Protein AF-A0A0G2E5M0-F1 (afdb_monomer_lite)

Secondary structure (DSSP, 8-state):
--------SGGGS--S-PPPPPPTTS---SS-GGGEEEPPPEEEEEE-SSS---EEEE-SS-SSPEE-TTS--TTT-PPPPEEEEEEEEEEEEEE-TT-EE--EEETT----GGGS-HHHHHHHHHHHHTTSEEEEPPPPTTS-S---TTSS--SEEEEPP-TT-EEEEE-B-TTS-B-GGG-EEE--EEESEEEEEEEEEEEEEE-

Organism: Phaeomoniella chlamydospora (NCBI:txid158046)

Structure (mmCIF, N/CA/C/O backbone):
data_AF-A0A0G2E5M0-F1
#
_entry.id   AF-A0A0G2E5M0-F1
#
loop_
_atom_site.group_PDB
_atom_site.id
_atom_site.type_symbol
_atom_site.label_atom_id
_atom_site.label_alt_id
_atom_site.label_comp_id
_atom_site.label_asym_id
_atom_site.label_entity_id
_atom_site.label_seq_id
_atom_site.pdbx_PDB_ins_code
_atom_site.Cartn_x
_atom_site.Cartn_y
_atom_site.Cartn_z
_atom_site.occupancy
_atom_site.B_iso_or_equiv
_atom_site.auth_seq_id
_atom_site.auth_comp_id
_atom_site.auth_asym_id
_atom_site.auth_atom_id
_atom_site.pdbx_PDB_model_num
ATOM 1 N N . MET A 1 1 ? 3.976 -27.637 7.803 1.00 29.83 1 MET A N 1
ATOM 2 C CA . MET A 1 1 ? 3.592 -26.214 7.915 1.00 29.83 1 MET A CA 1
ATOM 3 C C . MET A 1 1 ? 3.531 -25.652 6.505 1.00 29.83 1 MET A C 1
ATOM 5 O O . MET A 1 1 ? 4.567 -25.526 5.872 1.00 29.83 1 MET A O 1
ATOM 9 N N . THR A 1 2 ? 2.336 -25.479 5.944 1.00 26.45 2 THR A N 1
ATOM 10 C CA . THR A 1 2 ? 2.152 -25.080 4.538 1.00 2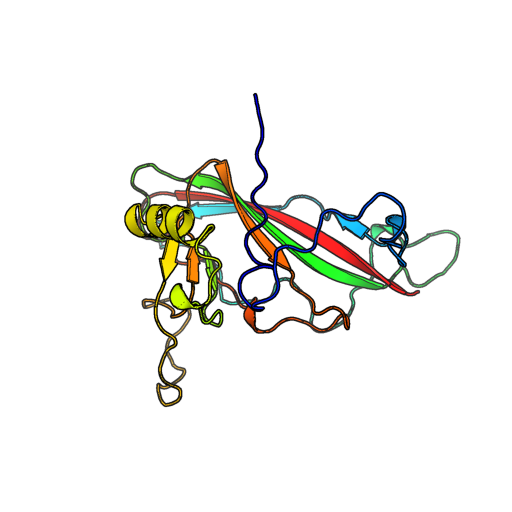6.45 2 THR A CA 1
ATOM 11 C C . THR A 1 2 ? 1.953 -23.574 4.441 1.00 26.45 2 THR A C 1
ATOM 13 O O . THR A 1 2 ? 0.864 -23.078 4.723 1.00 26.45 2 THR A O 1
ATOM 16 N N . SER A 1 3 ? 3.000 -22.859 4.039 1.00 24.81 3 SER A N 1
ATOM 17 C CA . SER A 1 3 ? 2.947 -21.438 3.694 1.00 24.81 3 SER A CA 1
ATOM 18 C C . SER A 1 3 ? 2.215 -21.278 2.358 1.00 24.81 3 SER A C 1
ATOM 20 O O . SER A 1 3 ? 2.730 -21.676 1.316 1.00 24.81 3 SER A O 1
ATOM 22 N N . ARG A 1 4 ? 0.989 -20.745 2.376 1.00 28.84 4 ARG A N 1
ATOM 23 C CA . ARG A 1 4 ? 0.264 -20.340 1.163 1.00 28.84 4 ARG A CA 1
ATOM 24 C C . ARG A 1 4 ? 0.507 -18.849 0.942 1.00 28.84 4 ARG A C 1
ATOM 26 O O . ARG A 1 4 ? -0.076 -18.029 1.641 1.00 28.84 4 ARG A O 1
ATOM 33 N N . ALA A 1 5 ? 1.383 -18.510 0.001 1.00 30.25 5 ALA A N 1
ATOM 34 C CA . ALA A 1 5 ? 1.516 -17.144 -0.493 1.00 30.25 5 ALA A CA 1
ATOM 35 C C . ALA A 1 5 ? 0.297 -16.821 -1.376 1.00 30.25 5 ALA A C 1
ATOM 37 O O . ALA A 1 5 ? 0.030 -17.524 -2.350 1.00 30.25 5 ALA A O 1
ATOM 38 N N . LEU A 1 6 ? -0.477 -15.804 -0.999 1.00 35.16 6 LEU A N 1
ATOM 39 C CA . LEU A 1 6 ? -1.628 -15.314 -1.757 1.00 35.16 6 LEU A CA 1
ATOM 40 C C . LEU A 1 6 ? -1.145 -14.348 -2.848 1.00 35.16 6 LEU A C 1
ATOM 42 O O . LEU A 1 6 ? -0.683 -13.250 -2.556 1.00 35.16 6 LEU A O 1
ATOM 46 N N . SER A 1 7 ? -1.270 -14.767 -4.108 1.00 37.69 7 SER A N 1
ATOM 47 C CA . SER A 1 7 ? -1.273 -13.876 -5.274 1.00 37.69 7 SER A CA 1
ATOM 48 C C . SER A 1 7 ? -2.668 -13.260 -5.376 1.00 37.69 7 SER A C 1
ATOM 50 O O . SER A 1 7 ? -3.629 -14.011 -5.549 1.00 37.69 7 SER A O 1
ATOM 52 N N . PHE A 1 8 ? -2.814 -11.939 -5.191 1.00 39.72 8 PHE A N 1
ATOM 53 C CA . PHE A 1 8 ? -4.157 -11.342 -5.102 1.00 39.72 8 PHE A CA 1
ATOM 54 C C . PHE A 1 8 ? -4.450 -10.094 -5.951 1.00 39.72 8 PHE A C 1
ATOM 56 O O . PHE A 1 8 ? -5.625 -9.796 -6.104 1.00 39.72 8 PHE A O 1
ATOM 63 N N . LEU A 1 9 ? -3.500 -9.399 -6.595 1.00 34.00 9 LEU A N 1
ATOM 64 C CA . LEU A 1 9 ? -3.869 -8.173 -7.347 1.00 34.00 9 LEU A CA 1
ATOM 65 C C . LEU A 1 9 ? -3.789 -8.243 -8.882 1.00 34.00 9 LEU A C 1
ATOM 67 O O . LEU A 1 9 ? -4.398 -7.407 -9.540 1.00 34.00 9 LEU A O 1
ATOM 71 N N . GLN A 1 10 ? -3.178 -9.265 -9.492 1.00 37.06 10 GLN A N 1
ATOM 72 C CA . GLN A 1 10 ? -3.196 -9.385 -10.965 1.00 37.06 10 GLN A CA 1
ATOM 73 C C . GLN A 1 10 ? -4.535 -9.884 -11.536 1.00 37.06 10 GLN A C 1
ATOM 75 O O . GLN A 1 10 ? -4.837 -9.620 -12.695 1.00 37.06 10 GLN A O 1
ATOM 80 N N . ASN A 1 11 ? -5.361 -10.568 -10.738 1.00 32.12 11 ASN A N 1
ATOM 81 C CA . ASN A 1 11 ? -6.562 -11.248 -11.240 1.00 32.12 11 ASN A CA 1
ATOM 82 C C . ASN A 1 11 ? -7.846 -10.402 -11.173 1.00 32.12 11 ASN A C 1
ATOM 84 O O . ASN A 1 11 ? -8.938 -10.922 -11.375 1.00 32.12 11 ASN A O 1
ATOM 88 N N . LEU A 1 12 ? -7.729 -9.115 -10.836 1.00 36.81 12 LEU A N 1
ATOM 89 C CA . LEU A 1 12 ? -8.874 -8.244 -10.561 1.00 36.81 12 LEU A CA 1
ATOM 90 C C . LEU A 1 12 ? -9.308 -7.366 -11.735 1.00 36.81 12 LEU A C 1
ATOM 92 O O . LEU A 1 12 ? -10.313 -6.676 -11.626 1.00 36.81 12 LEU A O 1
ATOM 96 N N . THR A 1 13 ? -8.581 -7.384 -12.857 1.00 30.22 13 THR A N 1
ATOM 97 C CA . THR A 1 13 ? -8.851 -6.458 -13.974 1.00 30.22 13 THR A CA 1
ATOM 98 C C . THR A 1 13 ? -8.925 -7.118 -15.355 1.00 30.22 13 THR A C 1
ATOM 100 O O . THR A 1 13 ? -8.814 -6.434 -16.368 1.00 30.22 13 THR A O 1
ATOM 103 N N . SER A 1 14 ? -9.151 -8.435 -15.451 1.00 33.84 14 SER A N 1
ATOM 104 C CA . SER A 1 14 ? -9.403 -9.102 -16.743 1.00 33.84 14 SER A CA 1
ATOM 105 C C . SER A 1 14 ? -10.256 -10.375 -16.595 1.00 33.84 14 SER A C 1
ATOM 107 O O . SER A 1 14 ? -9.944 -11.200 -15.742 1.00 33.84 14 SER A O 1
ATOM 109 N N . PRO A 1 15 ? -11.293 -10.593 -17.433 1.00 30.97 15 PRO A N 1
ATOM 110 C CA . PRO A 1 15 ? -12.187 -11.755 -17.356 1.00 30.97 15 PRO A CA 1
ATOM 111 C C . PRO A 1 15 ? -11.614 -13.034 -17.997 1.00 30.97 15 PRO A C 1
ATOM 113 O O . PRO A 1 15 ? -12.362 -13.952 -18.331 1.00 30.97 15 PRO A O 1
ATOM 116 N N . SER A 1 16 ? -10.301 -13.133 -18.201 1.00 33.59 16 SER A N 1
ATOM 117 C CA . SER A 1 16 ? -9.687 -14.380 -18.659 1.00 33.59 16 SER A CA 1
ATOM 118 C C . SER A 1 16 ? -9.318 -15.237 -17.454 1.00 33.59 16 SER A C 1
ATOM 120 O O . SER A 1 16 ? -8.701 -14.737 -16.519 1.00 33.59 16 SER A O 1
ATOM 122 N N . SER A 1 17 ? -9.686 -16.517 -17.507 1.00 31.03 17 SER A N 1
ATOM 123 C CA . SER A 1 17 ? -9.255 -17.617 -16.637 1.00 31.03 17 SER A CA 1
ATOM 124 C C . SER A 1 17 ? -7.864 -17.414 -16.016 1.00 31.03 17 SER A C 1
ATOM 126 O O . SER A 1 17 ? -6.999 -16.859 -16.698 1.00 31.03 17 SER A O 1
ATOM 128 N N . PRO A 1 18 ? -7.587 -17.946 -14.800 1.00 37.41 18 PRO A N 1
ATOM 129 C CA . PRO A 1 18 ? -6.213 -17.997 -14.303 1.00 37.41 18 PRO A CA 1
ATOM 130 C C . PRO A 1 18 ? -5.337 -18.557 -15.428 1.00 37.41 18 PRO A C 1
ATOM 132 O O . PRO A 1 18 ? -5.725 -19.585 -16.003 1.00 37.41 18 PRO A O 1
ATOM 135 N N . PRO A 1 19 ? -4.237 -17.880 -15.813 1.00 37.34 19 PRO A N 1
ATOM 136 C CA . PRO A 1 19 ? -3.383 -18.396 -16.866 1.00 37.34 19 PRO A CA 1
ATOM 137 C C . PRO A 1 19 ? -3.039 -19.835 -16.473 1.00 37.34 19 PRO A C 1
ATOM 139 O O . PRO A 1 19 ? -2.681 -20.069 -15.311 1.00 37.34 19 PRO A O 1
ATOM 142 N N . PRO A 1 20 ? -3.253 -20.821 -17.365 1.00 34.09 20 PRO A N 1
ATOM 143 C CA . PRO A 1 20 ? -2.921 -22.198 -17.050 1.00 34.09 20 PRO A CA 1
ATOM 144 C C . PRO A 1 20 ? -1.482 -22.221 -16.543 1.00 34.09 20 PRO A C 1
ATOM 146 O O . PRO A 1 20 ? -0.638 -21.501 -17.083 1.00 34.09 20 PRO A O 1
ATOM 149 N N . PHE A 1 21 ? -1.207 -23.023 -15.505 1.00 33.66 21 PHE A N 1
ATOM 150 C CA . PHE A 1 21 ? 0.177 -23.350 -15.173 1.00 33.66 21 PHE A CA 1
ATOM 151 C C . PHE A 1 21 ? 0.842 -23.732 -16.489 1.00 33.66 21 PHE A C 1
ATOM 153 O O . PHE A 1 21 ? 0.356 -24.663 -17.142 1.00 33.66 21 PHE A O 1
ATOM 160 N N . PRO A 1 22 ? 1.865 -22.989 -16.931 1.00 33.44 22 PRO A N 1
ATOM 161 C CA . PRO A 1 22 ? 2.447 -23.287 -18.208 1.00 33.44 22 PRO A CA 1
ATOM 162 C C . PRO A 1 22 ? 3.020 -24.685 -18.077 1.00 33.44 22 PRO A C 1
ATOM 164 O O . PRO A 1 22 ? 3.875 -24.941 -17.225 1.00 33.44 22 PRO A O 1
ATOM 167 N N . SER A 1 23 ? 2.517 -25.603 -18.905 1.00 37.28 23 SER A N 1
ATOM 168 C CA . SER A 1 23 ? 3.262 -26.813 -19.215 1.00 37.28 23 SER A CA 1
ATOM 169 C C . SER A 1 23 ? 4.686 -26.368 -19.519 1.00 37.28 23 SER A C 1
ATOM 171 O O . SER A 1 23 ? 4.869 -25.322 -20.147 1.00 37.28 23 SER A O 1
ATOM 173 N N . SER A 1 24 ? 5.663 -27.111 -19.009 1.00 42.19 24 SER A N 1
ATOM 174 C CA . SER A 1 24 ? 7.088 -26.777 -18.871 1.00 42.19 24 SER A CA 1
ATOM 175 C C . SER A 1 24 ? 7.853 -26.524 -20.187 1.00 42.19 24 SER A C 1
ATOM 177 O O . SER A 1 24 ? 9.019 -26.879 -20.312 1.00 42.19 24 SER A O 1
ATOM 179 N N . SER A 1 25 ? 7.201 -25.950 -21.189 1.00 42.19 25 SER A N 1
ATOM 180 C CA . SER A 1 25 ? 7.636 -25.824 -22.571 1.00 42.19 25 SER A CA 1
ATOM 181 C C . SER A 1 25 ? 7.164 -24.532 -23.261 1.00 42.19 25 SER A C 1
ATOM 183 O O . SER A 1 25 ? 7.482 -24.360 -24.434 1.00 42.19 25 SER A O 1
ATOM 185 N N . SER A 1 26 ? 6.464 -23.593 -22.596 1.00 38.53 26 SER A N 1
ATOM 186 C CA . SER A 1 26 ? 6.053 -22.340 -23.272 1.00 38.53 26 SER A CA 1
ATOM 187 C C . SER A 1 26 ? 5.899 -21.072 -22.416 1.00 38.53 26 SER A C 1
ATOM 189 O O . SER A 1 26 ? 5.211 -20.146 -22.839 1.00 38.53 26 SER A O 1
ATOM 191 N N . VAL A 1 27 ? 6.554 -20.965 -21.254 1.00 41.25 27 VAL A N 1
ATOM 192 C CA . VAL A 1 27 ? 6.912 -19.637 -20.715 1.00 41.25 27 VAL A CA 1
ATOM 193 C C . VAL A 1 27 ? 8.397 -19.452 -20.919 1.00 41.25 27 VAL A C 1
ATOM 195 O O . VAL A 1 27 ? 9.219 -19.825 -20.087 1.00 41.25 27 VAL A O 1
ATOM 198 N N . ASN A 1 28 ? 8.733 -18.867 -22.064 1.00 36.81 28 ASN A N 1
ATOM 199 C CA . ASN A 1 28 ? 9.972 -18.125 -22.155 1.00 36.81 28 ASN A CA 1
ATOM 200 C C . ASN A 1 28 ? 9.784 -16.921 -21.232 1.00 36.81 28 ASN A C 1
ATOM 202 O O . ASN A 1 28 ? 9.106 -15.964 -21.601 1.00 36.81 28 ASN A O 1
ATOM 206 N N . PHE A 1 29 ? 10.363 -16.959 -20.030 1.00 41.50 29 PHE A N 1
ATOM 207 C CA . PHE A 1 29 ? 10.839 -15.713 -19.441 1.00 41.50 29 PHE A CA 1
ATOM 208 C C . PHE A 1 29 ? 11.836 -15.164 -20.465 1.00 41.50 29 PHE A C 1
ATOM 210 O O . PHE A 1 29 ? 12.975 -15.613 -20.531 1.00 41.50 29 PHE A O 1
ATOM 217 N N . THR A 1 30 ? 11.365 -14.300 -21.365 1.00 51.56 30 THR A N 1
ATOM 218 C CA . THR A 1 30 ? 12.208 -13.686 -22.398 1.00 51.56 30 THR A CA 1
ATOM 219 C C . THR A 1 30 ? 13.310 -12.850 -21.757 1.00 51.56 30 THR A C 1
ATOM 221 O O . THR A 1 30 ? 14.358 -12.661 -22.360 1.00 51.56 30 THR A O 1
ATOM 224 N N . GLU A 1 31 ? 13.094 -12.433 -20.506 1.00 58.94 31 GLU A N 1
ATOM 225 C CA . GLU A 1 31 ? 14.051 -11.712 -19.687 1.00 58.94 31 GLU A CA 1
ATOM 226 C C . GLU A 1 31 ? 14.723 -12.637 -18.651 1.00 58.94 31 GLU A C 1
ATOM 228 O O . GLU A 1 31 ? 14.036 -13.253 -17.829 1.00 58.94 31 GLU A O 1
ATOM 233 N N . PRO A 1 32 ? 16.063 -12.724 -18.641 1.00 67.38 32 PRO A N 1
ATOM 234 C CA . PRO A 1 32 ? 16.847 -13.331 -17.575 1.00 67.38 32 PRO A CA 1
ATOM 235 C C . PRO A 1 32 ? 16.413 -12.884 -16.173 1.00 67.38 32 PRO A C 1
ATOM 237 O O . PRO A 1 32 ? 16.293 -11.692 -15.892 1.00 67.38 32 PRO A O 1
ATOM 240 N N . LEU A 1 33 ? 16.302 -13.831 -15.234 1.00 69.50 33 LEU A N 1
ATOM 241 C CA . LEU A 1 33 ? 16.053 -13.523 -13.816 1.00 69.50 33 LEU A CA 1
ATOM 242 C C . LEU A 1 33 ? 17.119 -12.597 -13.205 1.00 69.50 33 LEU A C 1
ATOM 244 O O . LEU A 1 33 ? 16.848 -11.929 -12.216 1.00 69.50 33 LEU A O 1
ATOM 248 N N . SER A 1 34 ? 18.306 -12.509 -13.815 1.00 69.38 34 SER A N 1
ATOM 249 C CA . SER A 1 34 ? 19.369 -11.571 -13.438 1.00 69.38 34 SER A CA 1
ATOM 250 C C . SER A 1 34 ? 19.018 -10.091 -13.635 1.00 69.38 34 SER A C 1
ATOM 252 O O . SER A 1 34 ? 19.813 -9.241 -13.239 1.00 69.38 34 SER A O 1
ATOM 254 N N . TYR A 1 35 ? 17.898 -9.778 -14.292 1.00 76.62 35 TYR A N 1
ATOM 255 C CA . TYR A 1 35 ? 17.351 -8.422 -14.377 1.00 76.62 35 TYR A CA 1
ATOM 256 C C . TYR A 1 35 ? 16.449 -8.073 -13.194 1.00 76.62 35 TYR A C 1
ATOM 258 O O . TYR A 1 35 ? 16.042 -6.924 -13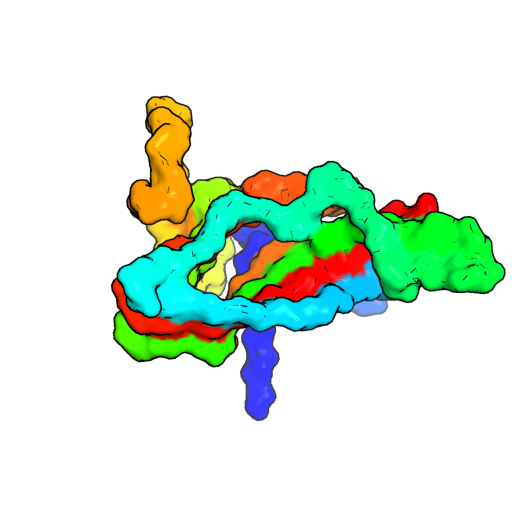.069 1.00 76.62 35 TYR A O 1
ATOM 266 N N . TYR A 1 36 ? 16.119 -9.038 -12.336 1.00 85.75 36 TYR A N 1
ATOM 267 C CA . TYR A 1 36 ? 15.274 -8.819 -11.174 1.00 85.75 36 TYR A CA 1
ATOM 268 C C . TYR A 1 36 ? 16.091 -8.913 -9.891 1.00 85.75 36 TYR A C 1
ATOM 270 O O . TYR A 1 36 ? 16.971 -9.761 -9.741 1.00 85.75 36 TYR A O 1
ATOM 278 N N . GLY A 1 37 ? 15.766 -8.052 -8.934 1.00 88.31 37 GLY A N 1
ATOM 279 C CA . GLY A 1 37 ? 16.381 -8.054 -7.615 1.00 88.31 37 GLY A CA 1
ATOM 280 C C . GLY A 1 37 ? 15.388 -7.656 -6.537 1.00 88.31 37 GLY A C 1
ATOM 281 O O . GLY A 1 37 ? 14.326 -7.109 -6.822 1.00 88.31 37 GLY A O 1
ATOM 282 N N . LEU A 1 38 ? 15.749 -7.921 -5.287 1.00 90.31 38 LEU A N 1
ATOM 283 C CA . LEU A 1 38 ? 15.054 -7.372 -4.130 1.00 90.31 38 LEU A CA 1
ATOM 284 C C . LEU A 1 38 ? 15.882 -6.232 -3.555 1.00 90.31 38 LEU A C 1
ATOM 286 O O . LEU A 1 38 ? 17.100 -6.352 -3.408 1.00 90.31 38 LEU A O 1
ATOM 290 N N . GLU A 1 39 ? 15.220 -5.132 -3.228 1.00 90.81 39 GLU A N 1
ATOM 291 C CA . GLU A 1 39 ? 15.815 -4.130 -2.353 1.00 90.81 39 GLU A CA 1
ATOM 292 C C . GLU A 1 39 ? 15.911 -4.653 -0.915 1.00 90.81 39 GLU A C 1
ATOM 294 O O . GLU A 1 39 ? 15.233 -5.609 -0.524 1.00 90.81 39 GLU A O 1
ATOM 299 N N .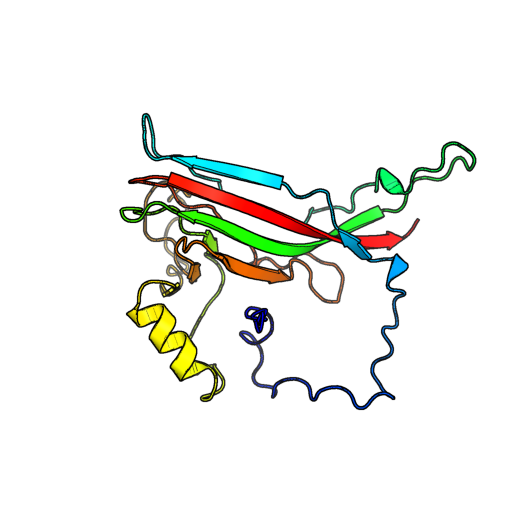 SER A 1 40 ? 16.764 -4.010 -0.114 1.00 92.12 40 SER A N 1
ATOM 300 C CA . SER A 1 40 ? 16.836 -4.281 1.320 1.00 92.12 40 SER A CA 1
ATOM 301 C C . SER A 1 40 ? 15.454 -4.094 1.958 1.00 92.12 40 SER A C 1
ATOM 303 O O . SER A 1 40 ? 14.824 -3.060 1.720 1.00 92.12 40 SER A O 1
ATOM 305 N N . PRO A 1 41 ? 14.983 -5.039 2.794 1.00 95.06 41 PRO A N 1
ATOM 306 C CA . PRO A 1 41 ? 13.710 -4.890 3.484 1.00 95.06 41 PRO A CA 1
ATOM 307 C C . PRO A 1 41 ? 13.659 -3.594 4.294 1.00 95.06 41 PRO A C 1
ATOM 309 O O . PRO A 1 41 ? 14.582 -3.295 5.056 1.00 95.06 41 PRO A O 1
ATOM 312 N N . GLN A 1 42 ? 12.567 -2.844 4.166 1.00 97.44 42 GLN A N 1
ATOM 313 C CA . GLN A 1 42 ? 12.344 -1.635 4.955 1.00 97.44 42 GLN A CA 1
ATOM 314 C C . GLN A 1 42 ? 11.298 -1.913 6.033 1.00 97.44 42 GLN A C 1
ATOM 316 O O . GLN A 1 42 ? 10.168 -2.285 5.724 1.00 97.44 42 GLN A O 1
ATOM 321 N N . LEU A 1 43 ? 11.661 -1.694 7.297 1.00 97.75 43 LEU A N 1
ATOM 322 C CA . LEU A 1 43 ? 10.741 -1.778 8.431 1.00 97.75 43 LEU A CA 1
ATOM 323 C C . LEU A 1 43 ? 10.166 -0.404 8.765 1.00 97.75 43 LEU A C 1
ATOM 325 O O . LEU A 1 43 ? 10.899 0.579 8.865 1.00 97.75 43 LEU A O 1
ATOM 329 N N . VAL A 1 44 ? 8.857 -0.358 8.995 1.00 97.69 44 VAL A N 1
ATOM 330 C CA . VAL A 1 44 ? 8.125 0.855 9.370 1.00 97.69 44 VAL A CA 1
ATOM 331 C C . VAL A 1 44 ? 7.214 0.574 10.560 1.00 97.69 44 VAL A C 1
ATOM 333 O O . VAL A 1 44 ? 6.643 -0.510 10.681 1.00 97.69 44 VAL A O 1
ATOM 336 N N . ARG A 1 45 ? 7.060 1.550 11.455 1.00 98.12 45 ARG A N 1
ATOM 337 C CA . ARG A 1 45 ? 6.170 1.459 12.618 1.00 98.12 45 ARG A CA 1
ATOM 338 C C . ARG A 1 45 ? 5.331 2.724 12.718 1.00 98.12 45 ARG A C 1
ATOM 340 O O . ARG A 1 45 ? 5.877 3.816 12.628 1.00 98.12 45 ARG A O 1
ATOM 347 N N . TYR A 1 46 ? 4.032 2.542 12.933 1.00 97.62 46 TYR A N 1
ATOM 348 C CA . TYR A 1 46 ? 3.049 3.614 13.082 1.00 97.62 46 TYR A CA 1
ATOM 349 C C . TYR A 1 46 ? 2.245 3.392 14.359 1.00 97.62 46 TYR A C 1
ATOM 351 O O . TYR A 1 46 ? 1.867 2.258 14.661 1.00 97.62 46 TYR A O 1
ATOM 359 N N . PHE A 1 47 ? 1.964 4.462 15.091 1.00 97.12 47 PHE A N 1
ATOM 360 C CA . PHE A 1 47 ? 1.206 4.428 16.340 1.00 97.12 47 PHE A CA 1
ATOM 361 C C . PHE A 1 47 ? 0.237 5.612 16.431 1.00 97.12 47 PHE A C 1
ATOM 363 O O . PHE A 1 47 ? 0.359 6.580 15.680 1.00 97.12 47 PHE A O 1
ATOM 370 N N . SER A 1 48 ? -0.730 5.529 17.346 1.00 96.81 48 SER A N 1
ATOM 371 C CA . SER A 1 48 ? -1.794 6.532 17.467 1.00 96.81 48 SER A CA 1
ATOM 372 C C . SER A 1 48 ? -1.473 7.753 18.332 1.00 96.81 48 SER A C 1
ATOM 374 O O . SER A 1 48 ? -2.116 8.788 18.176 1.00 96.81 48 SER A O 1
ATOM 376 N N . HIS A 1 49 ? -0.507 7.660 19.252 1.00 92.44 49 HIS A N 1
ATOM 377 C CA . HIS A 1 49 ? -0.219 8.706 20.244 1.00 92.44 49 HIS A CA 1
ATOM 378 C C . HIS A 1 49 ? 1.239 9.192 20.171 1.00 92.44 49 HIS A C 1
ATOM 380 O O . HIS A 1 49 ? 2.137 8.357 20.223 1.00 92.44 49 HIS A O 1
ATOM 386 N N . PRO A 1 50 ? 1.530 10.508 20.167 1.00 93.50 50 PRO A N 1
ATOM 387 C CA . PRO A 1 50 ? 0.637 11.615 20.539 1.00 93.50 50 PRO A CA 1
ATOM 388 C C . PRO A 1 50 ? -0.293 12.086 19.423 1.00 93.50 50 PRO A C 1
ATOM 390 O O . PRO A 1 50 ? -1.292 12.739 19.702 1.00 93.50 50 PRO A O 1
ATOM 393 N N . THR A 1 51 ? 0.015 11.740 18.177 1.00 94.75 51 THR A N 1
ATOM 394 C CA . THR A 1 51 ? -0.811 12.040 17.009 1.00 94.75 51 THR A CA 1
ATOM 395 C C . THR A 1 51 ? -0.886 10.808 16.107 1.00 94.75 51 THR A C 1
ATOM 397 O O . THR A 1 51 ? 0.123 10.106 15.972 1.00 94.75 51 THR A O 1
ATOM 400 N N . PRO A 1 52 ? -2.044 10.535 15.476 1.00 96.31 52 PRO A N 1
ATOM 401 C CA . PRO A 1 52 ? -2.182 9.438 14.526 1.00 96.31 52 PRO A CA 1
ATOM 402 C C . PRO A 1 52 ? -1.147 9.522 13.404 1.00 96.31 52 PRO A C 1
ATOM 404 O O . PRO A 1 52 ? -1.138 10.471 12.618 1.00 96.31 52 PRO A O 1
ATOM 407 N N . GLN A 1 53 ? -0.270 8.524 13.320 1.00 96.75 53 GLN A N 1
ATOM 408 C CA . GLN A 1 53 ? 0.737 8.453 12.265 1.00 96.75 53 GLN A CA 1
ATOM 409 C C . GLN A 1 53 ? 0.188 7.773 11.014 1.00 96.75 53 GLN A C 1
ATOM 411 O O . GLN A 1 53 ? -0.578 6.809 11.096 1.00 96.75 53 GLN A O 1
ATOM 416 N N . TYR A 1 54 ? 0.623 8.260 9.855 1.00 95.06 54 TYR A N 1
ATOM 417 C CA . TYR A 1 54 ? 0.159 7.834 8.539 1.00 95.06 54 TYR A CA 1
ATOM 418 C C . TYR A 1 54 ? 1.270 7.998 7.493 1.00 95.06 54 TYR A C 1
ATOM 420 O O . TYR A 1 54 ? 2.353 8.504 7.794 1.00 95.06 54 TYR A O 1
ATOM 428 N N . TYR A 1 55 ? 1.006 7.556 6.267 1.00 94.56 55 TYR A N 1
ATOM 429 C CA . TYR A 1 55 ? 1.861 7.794 5.109 1.00 94.56 55 TYR A CA 1
ATOM 430 C C . TYR A 1 55 ? 1.009 8.277 3.939 1.00 94.56 55 TYR A C 1
ATOM 432 O O . TYR A 1 55 ? -0.043 7.698 3.659 1.00 94.56 55 TYR A O 1
ATOM 440 N N . HIS A 1 56 ? 1.448 9.352 3.288 1.00 92.12 56 HIS A N 1
ATOM 441 C CA . HIS A 1 56 ? 0.694 9.998 2.217 1.00 92.12 56 HIS A CA 1
ATOM 442 C C . HIS A 1 56 ? 0.478 9.075 1.012 1.00 92.12 56 HIS A C 1
ATOM 444 O O . HIS A 1 56 ? 1.186 8.085 0.823 1.00 92.12 56 HIS A O 1
ATOM 450 N N . ALA A 1 57 ? -0.520 9.419 0.196 1.00 91.31 57 ALA A N 1
ATOM 451 C CA . ALA A 1 57 ? -0.731 8.761 -1.083 1.00 91.31 57 ALA A CA 1
ATOM 452 C C . ALA A 1 57 ? 0.504 8.942 -1.976 1.00 91.31 57 ALA A C 1
ATOM 454 O O . ALA A 1 57 ? 1.009 10.057 -2.112 1.00 91.31 57 ALA A O 1
ATOM 455 N N . HIS A 1 58 ? 0.999 7.848 -2.542 1.00 93.56 58 HIS A N 1
ATOM 456 C CA . HIS A 1 58 ? 2.202 7.820 -3.365 1.00 93.56 58 HIS A CA 1
ATOM 457 C C . HIS A 1 58 ? 2.207 6.592 -4.278 1.00 93.56 58 HIS A C 1
ATOM 459 O O . HIS A 1 58 ? 1.373 5.690 -4.147 1.00 93.56 58 HIS A O 1
ATOM 465 N N . TYR A 1 59 ? 3.180 6.570 -5.181 1.00 96.31 59 TYR A N 1
ATOM 466 C CA . TYR A 1 59 ? 3.550 5.403 -5.963 1.00 96.31 59 TYR A CA 1
ATOM 467 C C . TYR A 1 59 ? 4.851 4.814 -5.431 1.00 96.31 59 TYR A C 1
ATOM 469 O O . TYR A 1 59 ? 5.729 5.539 -4.964 1.00 96.31 59 TYR A O 1
ATOM 477 N N . ASP A 1 60 ? 4.973 3.493 -5.529 1.00 96.94 60 ASP A N 1
ATOM 478 C CA . ASP A 1 60 ? 6.226 2.808 -5.218 1.00 96.94 60 ASP A CA 1
ATOM 479 C C . ASP A 1 60 ? 7.207 2.825 -6.390 1.00 96.94 60 ASP A C 1
ATOM 481 O O . ASP A 1 60 ? 8.411 2.716 -6.168 1.00 96.94 60 ASP A O 1
ATOM 485 N N . HIS A 1 61 ? 6.706 2.930 -7.626 1.00 95.81 61 HIS A N 1
ATOM 486 C CA . HIS A 1 61 ? 7.549 3.142 -8.796 1.00 95.81 61 HIS A CA 1
ATOM 487 C C . HIS A 1 61 ? 8.032 4.593 -8.863 1.00 95.81 61 HIS A C 1
ATOM 489 O O . HIS A 1 61 ? 7.455 5.499 -8.265 1.00 95.81 61 HIS A O 1
ATOM 495 N N . PHE A 1 62 ? 9.087 4.805 -9.637 1.00 94.31 62 PHE A N 1
ATOM 496 C CA . PHE A 1 62 ? 9.619 6.125 -9.943 1.00 94.31 62 PHE A CA 1
ATOM 497 C C . PHE A 1 62 ? 9.121 6.605 -11.309 1.00 94.31 62 PHE A C 1
ATOM 499 O O . PHE A 1 62 ? 8.998 5.794 -12.230 1.00 94.31 62 PHE A O 1
ATOM 506 N N . ASP A 1 63 ? 8.917 7.915 -11.461 1.00 92.19 63 ASP A N 1
ATOM 507 C CA . ASP A 1 63 ? 8.566 8.542 -12.749 1.00 92.19 63 ASP A CA 1
ATOM 508 C C . ASP A 1 63 ? 9.663 8.347 -13.811 1.00 92.19 63 ASP A C 1
ATOM 510 O O . ASP A 1 63 ? 9.405 8.341 -15.013 1.00 92.19 63 ASP A O 1
ATOM 514 N N . TYR A 1 64 ? 10.904 8.163 -13.353 1.00 90.00 64 TYR A N 1
ATOM 515 C CA . TYR A 1 64 ? 12.087 7.943 -14.175 1.00 90.00 64 TYR A CA 1
ATOM 516 C C . TYR A 1 64 ? 12.882 6.755 -13.642 1.00 90.00 64 TYR A C 1
ATOM 518 O O . TYR A 1 64 ? 12.875 6.480 -12.443 1.00 90.00 64 TYR A O 1
ATOM 526 N N . LEU A 1 65 ? 13.611 6.066 -14.521 1.00 90.31 65 LEU A N 1
ATOM 527 C CA . LEU A 1 65 ? 14.498 4.988 -14.092 1.00 90.31 65 LEU A CA 1
ATOM 528 C C . LEU A 1 65 ? 15.614 5.538 -13.192 1.00 90.31 65 LEU A C 1
ATOM 530 O O . LEU A 1 65 ? 16.224 6.563 -13.501 1.00 90.31 65 LEU A O 1
ATOM 534 N N . LEU A 1 66 ? 15.901 4.840 -12.094 1.00 89.06 66 LEU A N 1
ATOM 535 C CA . LEU A 1 66 ? 16.965 5.209 -11.164 1.00 89.06 66 LEU A CA 1
ATOM 536 C C . LEU A 1 66 ? 18.235 4.390 -11.412 1.00 89.06 66 LEU A C 1
ATOM 538 O O . LEU A 1 66 ? 18.139 3.220 -11.767 1.00 89.06 66 LEU A O 1
ATOM 542 N N . PRO A 1 67 ? 19.434 4.939 -11.157 1.00 87.19 67 PRO A N 1
ATOM 543 C CA . PRO A 1 67 ? 20.664 4.154 -11.181 1.00 87.19 67 PRO A CA 1
ATOM 544 C C . PRO A 1 67 ? 20.688 3.111 -10.061 1.00 87.19 67 PRO A C 1
ATOM 546 O O . PRO A 1 67 ? 20.506 3.448 -8.890 1.00 87.19 67 PRO A O 1
ATOM 549 N N . ASP A 1 68 ? 20.982 1.858 -10.395 1.00 82.75 68 ASP A N 1
ATOM 550 C CA . ASP A 1 68 ? 21.135 0.771 -9.437 1.00 82.75 68 ASP A CA 1
ATOM 551 C C . ASP A 1 68 ? 22.512 0.864 -8.756 1.00 82.75 68 ASP A C 1
ATOM 553 O O . ASP A 1 68 ? 23.548 0.632 -9.392 1.00 82.75 68 ASP A O 1
ATOM 557 N N . PRO A 1 69 ? 22.570 1.166 -7.445 1.00 74.62 69 PRO A N 1
ATOM 558 C CA . PRO A 1 69 ? 23.839 1.293 -6.740 1.00 74.62 69 PRO A CA 1
ATOM 559 C C . PRO A 1 69 ? 24.603 -0.034 -6.647 1.00 74.62 69 PRO A C 1
ATOM 561 O O . PRO A 1 69 ? 25.819 -0.016 -6.468 1.00 74.62 69 PRO A O 1
ATOM 564 N N . THR A 1 70 ? 23.924 -1.178 -6.780 1.00 74.62 70 THR A N 1
ATOM 565 C CA . THR A 1 70 ? 24.535 -2.512 -6.665 1.00 74.62 70 THR A CA 1
ATOM 566 C C . THR A 1 70 ? 25.267 -2.955 -7.929 1.00 74.62 70 THR A C 1
ATOM 568 O O . THR A 1 70 ? 26.057 -3.894 -7.880 1.00 74.62 70 THR A O 1
ATOM 571 N N . THR A 1 71 ? 25.047 -2.267 -9.052 1.00 72.88 71 THR A N 1
ATOM 572 C CA . THR A 1 71 ? 25.632 -2.623 -10.354 1.00 72.88 71 THR A CA 1
ATOM 573 C C . THR A 1 71 ? 26.710 -1.641 -10.810 1.00 72.88 71 THR A C 1
ATOM 575 O O . THR A 1 71 ? 27.338 -1.860 -11.847 1.00 72.88 71 THR A O 1
ATOM 578 N N . LYS A 1 72 ? 26.989 -0.587 -10.028 1.00 65.81 72 LYS A N 1
ATOM 579 C CA . LYS A 1 72 ? 28.116 0.317 -10.282 1.00 65.81 72 LYS A CA 1
ATOM 580 C C . LYS A 1 72 ? 29.437 -0.440 -10.129 1.00 65.81 72 LYS A C 1
ATOM 582 O O . LYS A 1 72 ? 29.899 -0.697 -9.019 1.00 65.81 72 LYS A O 1
ATOM 587 N N . SER A 1 73 ? 30.070 -0.773 -11.252 1.00 58.47 73 SER A N 1
ATOM 588 C CA . SER A 1 73 ? 31.423 -1.329 -11.248 1.00 58.47 73 SER A CA 1
ATOM 589 C C . SER A 1 73 ? 32.453 -0.210 -11.133 1.00 58.47 73 SER A C 1
ATOM 591 O O . SER A 1 73 ? 32.643 0.570 -12.066 1.00 58.47 73 SER A O 1
ATOM 593 N N . PHE A 1 74 ? 33.178 -0.185 -10.012 1.00 53.44 74 PHE A N 1
ATOM 594 C CA . PHE A 1 74 ? 34.336 0.696 -9.806 1.00 53.44 74 PHE A CA 1
ATOM 595 C C . PHE A 1 74 ? 35.427 0.521 -10.878 1.00 53.44 74 PHE A C 1
ATOM 597 O O . PHE A 1 74 ? 36.193 1.447 -11.125 1.00 53.44 74 PHE A O 1
ATOM 604 N N . TRP A 1 75 ? 35.500 -0.652 -11.514 1.00 51.88 75 TRP A N 1
ATOM 605 C CA . TRP A 1 75 ? 36.586 -1.027 -12.425 1.00 51.88 75 TRP A CA 1
ATOM 606 C C . TRP A 1 75 ? 36.264 -0.828 -13.911 1.00 51.88 75 TRP A C 1
ATOM 608 O O . TRP A 1 75 ? 37.178 -0.865 -14.729 1.00 51.88 75 TRP A O 1
ATOM 618 N N . HIS A 1 76 ? 34.994 -0.615 -14.278 1.00 53.09 76 HIS A N 1
ATOM 619 C CA . HIS A 1 76 ? 34.576 -0.554 -15.687 1.00 53.09 76 HIS A CA 1
ATOM 620 C C . HIS A 1 76 ? 34.030 0.796 -16.154 1.00 53.09 76 HIS A C 1
ATOM 622 O O . HIS A 1 76 ? 33.651 0.901 -17.315 1.00 53.09 76 HIS A O 1
ATOM 628 N N . GLY A 1 77 ? 34.003 1.831 -15.305 1.00 51.34 77 GLY A N 1
ATOM 629 C CA . GLY A 1 77 ? 33.607 3.187 -15.718 1.00 51.34 77 GLY A CA 1
ATOM 630 C C . GLY A 1 77 ? 32.195 3.300 -16.314 1.00 51.34 77 GLY A C 1
ATOM 631 O O . GLY A 1 77 ? 31.876 4.325 -16.905 1.00 51.34 77 GLY A O 1
ATOM 632 N N . GLY A 1 78 ? 31.370 2.256 -16.190 1.00 57.09 78 GLY A N 1
ATOM 633 C CA . GLY A 1 78 ? 30.020 2.211 -16.736 1.00 57.09 78 GLY A CA 1
ATOM 634 C C . GLY A 1 78 ? 29.029 2.926 -15.828 1.00 57.09 78 GLY A C 1
ATOM 635 O O . GLY A 1 78 ? 29.105 2.812 -14.599 1.00 57.09 78 GLY A O 1
ATOM 636 N N . GLU A 1 79 ? 28.084 3.638 -16.438 1.00 60.97 79 GLU A N 1
ATOM 637 C CA . GLU A 1 79 ? 26.859 4.057 -15.765 1.00 60.97 79 GLU A CA 1
ATOM 638 C C . GLU A 1 79 ? 26.157 2.765 -15.304 1.00 60.97 79 GLU A C 1
ATOM 640 O O . GLU A 1 79 ? 25.964 1.832 -16.080 1.00 60.97 79 GLU A O 1
ATOM 645 N N . GLY A 1 80 ? 25.956 2.604 -13.990 1.00 69.94 80 GLY A N 1
ATOM 646 C CA . GLY A 1 80 ? 25.308 1.404 -13.448 1.00 69.94 80 GLY A CA 1
ATOM 647 C C . GLY A 1 80 ? 23.927 1.206 -14.078 1.00 69.94 80 GLY A C 1
ATOM 648 O O . GLY A 1 80 ? 23.332 2.164 -14.564 1.00 69.94 80 GLY A O 1
ATOM 649 N N . ARG A 1 81 ? 23.402 -0.022 -14.045 1.00 82.12 81 ARG A N 1
ATOM 650 C CA . ARG A 1 81 ? 22.104 -0.338 -14.655 1.00 82.12 81 ARG A CA 1
ATOM 651 C C . ARG A 1 81 ? 21.010 0.588 -14.146 1.00 82.12 81 ARG A C 1
ATOM 653 O O . ARG A 1 81 ? 20.988 0.925 -12.965 1.00 82.12 81 ARG A O 1
ATOM 660 N N . LEU A 1 82 ? 20.081 0.951 -15.017 1.00 87.44 82 LEU A N 1
ATOM 661 C CA . LEU A 1 82 ? 18.906 1.723 -14.636 1.00 87.44 82 LEU A CA 1
ATOM 662 C C . LEU A 1 82 ? 17.768 0.776 -14.246 1.00 87.44 82 LEU A C 1
ATOM 664 O O . LEU A 1 82 ? 17.489 -0.181 -14.968 1.00 87.44 82 LEU A O 1
ATOM 668 N N . TYR A 1 83 ? 17.096 1.041 -13.129 1.00 90.44 83 TYR A N 1
ATOM 669 C CA . TYR A 1 83 ? 16.039 0.192 -12.591 1.00 90.44 83 TYR A CA 1
ATOM 670 C C . TYR A 1 83 ? 14.787 0.979 -12.206 1.00 90.44 83 TYR A C 1
ATOM 672 O O . TYR A 1 83 ? 14.807 2.193 -12.001 1.00 90.44 83 TYR A O 1
ATOM 680 N N . ASN A 1 84 ? 13.684 0.249 -12.065 1.00 94.69 84 ASN A N 1
ATOM 681 C CA . ASN A 1 84 ? 12.481 0.716 -11.384 1.00 94.69 84 ASN A CA 1
ATOM 682 C C . ASN A 1 84 ? 11.882 -0.433 -10.558 1.00 94.69 84 ASN A C 1
ATOM 684 O O . ASN A 1 84 ? 12.231 -1.604 -10.750 1.00 94.69 84 ASN A O 1
ATOM 688 N N . ARG A 1 85 ? 10.989 -0.122 -9.623 1.00 95.62 85 ARG A N 1
ATOM 689 C CA . ARG A 1 85 ? 10.320 -1.109 -8.770 1.00 95.62 85 ARG A CA 1
ATOM 690 C C . ARG A 1 85 ? 9.137 -1.701 -9.519 1.00 95.62 85 ARG A C 1
ATOM 692 O O . ARG A 1 85 ? 8.113 -1.051 -9.672 1.00 95.62 85 ARG A O 1
ATOM 699 N N . VAL A 1 86 ? 9.268 -2.941 -9.980 1.00 95.69 86 VAL A N 1
ATOM 700 C CA . VAL A 1 86 ? 8.232 -3.632 -10.761 1.00 95.69 86 VAL A CA 1
ATOM 701 C C . VAL A 1 86 ? 7.073 -4.124 -9.896 1.00 95.69 86 VAL A C 1
ATOM 703 O O . VAL A 1 86 ? 5.938 -4.169 -10.362 1.00 95.69 86 VAL A O 1
ATOM 706 N N . ALA A 1 87 ? 7.331 -4.485 -8.640 1.00 96.50 87 ALA A N 1
ATOM 707 C CA . ALA A 1 87 ? 6.306 -4.993 -7.738 1.00 96.50 87 ALA A CA 1
ATOM 708 C C . ALA A 1 87 ? 6.654 -4.727 -6.274 1.00 96.50 87 ALA A C 1
ATOM 710 O O . ALA A 1 87 ? 7.825 -4.555 -5.923 1.00 96.50 87 ALA A O 1
ATOM 711 N N . SER A 1 88 ? 5.629 -4.761 -5.432 1.00 97.69 88 SER A N 1
ATOM 712 C CA . SER A 1 88 ? 5.731 -4.457 -4.011 1.00 97.69 88 SER A CA 1
ATOM 713 C C . SER A 1 88 ? 4.975 -5.472 -3.172 1.00 97.69 88 SER A C 1
ATOM 715 O O . SER A 1 88 ? 3.902 -5.949 -3.549 1.00 97.69 88 SER A O 1
ATOM 717 N N . PHE A 1 89 ? 5.526 -5.759 -1.996 1.00 97.88 89 PHE A N 1
ATOM 718 C CA . PHE A 1 89 ? 4.822 -6.414 -0.905 1.00 97.88 89 PHE A CA 1
ATOM 719 C C . PHE A 1 89 ? 4.820 -5.493 0.308 1.00 97.88 89 PHE A C 1
ATOM 721 O O . PHE A 1 89 ? 5.879 -5.015 0.717 1.00 97.88 89 PHE A O 1
ATOM 728 N N . PHE A 1 90 ? 3.659 -5.344 0.940 1.00 98.25 90 PHE A N 1
ATOM 729 C CA . PHE A 1 90 ? 3.556 -4.801 2.287 1.00 98.25 90 PHE A CA 1
ATOM 730 C C . PHE A 1 90 ? 3.111 -5.892 3.248 1.00 98.25 90 PHE A C 1
ATOM 732 O O . PHE A 1 90 ? 1.981 -6.377 3.169 1.00 98.25 90 PHE A O 1
ATOM 739 N N . VAL A 1 91 ? 4.003 -6.291 4.151 1.00 98.44 91 VAL A N 1
ATOM 740 C CA . VAL A 1 91 ? 3.747 -7.341 5.142 1.00 98.44 91 VAL A CA 1
ATOM 741 C C . VAL A 1 91 ? 3.411 -6.698 6.480 1.00 98.44 91 VAL A C 1
ATOM 743 O O . VAL A 1 91 ? 4.220 -5.945 7.023 1.00 98.44 91 VAL A O 1
ATOM 746 N N . TYR A 1 92 ? 2.255 -7.023 7.054 1.00 98.31 92 TYR A N 1
ATOM 747 C CA . TYR A 1 92 ? 1.904 -6.606 8.410 1.00 98.31 92 TYR A CA 1
ATOM 748 C C . TYR A 1 92 ? 2.567 -7.552 9.412 1.00 98.31 92 TYR A C 1
ATOM 750 O O . TYR A 1 92 ? 2.085 -8.654 9.666 1.00 98.31 92 TYR A O 1
ATOM 758 N N . LEU A 1 93 ? 3.686 -7.133 9.995 1.00 98.19 93 LEU A N 1
ATOM 759 C CA . LEU A 1 93 ? 4.425 -7.936 10.972 1.00 98.19 93 LEU A CA 1
ATOM 760 C C . LEU A 1 93 ? 3.751 -7.934 12.345 1.00 98.19 93 LEU A C 1
ATOM 762 O O . LEU A 1 93 ? 3.751 -8.945 13.043 1.00 98.19 93 LEU A O 1
ATOM 766 N N . LYS A 1 94 ? 3.166 -6.796 12.727 1.00 98.06 94 LYS A N 1
ATOM 767 C CA . LYS A 1 94 ? 2.433 -6.622 13.981 1.00 98.06 94 LYS A CA 1
ATOM 768 C C . LYS A 1 94 ? 1.266 -5.670 13.763 1.00 98.06 94 LYS A C 1
ATOM 770 O O . LYS A 1 94 ? 1.415 -4.661 13.077 1.00 98.06 94 LYS A O 1
ATOM 775 N N . ALA A 1 95 ? 0.147 -5.965 14.401 1.00 97.69 95 ALA A N 1
ATOM 776 C CA . ALA A 1 95 ? -0.963 -5.049 14.599 1.00 97.69 95 ALA A CA 1
ATOM 777 C C . ALA A 1 95 ? -1.481 -5.270 16.024 1.00 97.69 95 ALA A C 1
ATOM 779 O O . ALA A 1 95 ? -1.544 -6.422 16.463 1.00 97.69 95 ALA A O 1
ATOM 780 N N . SER A 1 96 ? -1.777 -4.201 16.761 1.00 97.31 96 SER A N 1
ATOM 781 C CA . SER A 1 96 ? -2.435 -4.334 18.066 1.00 97.31 96 SER A CA 1
ATOM 782 C C . SER A 1 96 ? -3.799 -5.008 17.923 1.00 97.31 96 SER A C 1
ATOM 784 O O . SER A 1 96 ? -4.468 -4.843 16.907 1.00 97.31 96 SER A O 1
ATOM 786 N N . GLU A 1 97 ? -4.236 -5.735 18.951 1.00 95.31 97 GLU A N 1
ATOM 787 C CA . GLU A 1 97 ? -5.564 -6.369 18.961 1.00 95.31 97 GLU A CA 1
ATOM 788 C C . GLU A 1 97 ? -6.703 -5.340 18.904 1.00 95.31 97 GLU A C 1
ATOM 790 O O . GLU A 1 97 ? -7.757 -5.609 18.337 1.00 95.31 97 GLU A O 1
ATOM 795 N N . ASP A 1 98 ? -6.473 -4.150 19.460 1.00 95.81 98 ASP A N 1
ATOM 796 C CA . ASP A 1 98 ? -7.410 -3.031 19.506 1.00 95.81 98 ASP A CA 1
ATOM 797 C C . ASP A 1 98 ? -7.165 -1.990 18.404 1.00 95.81 98 ASP A C 1
ATOM 799 O O . ASP A 1 98 ? -7.611 -0.847 18.535 1.00 95.81 98 ASP A O 1
ATOM 803 N N . ILE A 1 99 ? -6.416 -2.351 17.355 1.00 97.12 99 ILE A N 1
ATOM 804 C CA . ILE A 1 99 ? -6.041 -1.406 16.305 1.00 97.12 99 ILE A CA 1
ATOM 805 C C . ILE A 1 99 ? -7.280 -0.840 15.601 1.00 97.12 99 ILE A C 1
ATOM 807 O O . ILE A 1 99 ? -8.181 -1.568 15.188 1.00 97.12 99 ILE A O 1
ATOM 811 N N . GLU A 1 100 ? -7.290 0.477 15.416 1.00 95.88 100 GLU A N 1
ATOM 812 C CA . GLU A 1 100 ? -8.267 1.175 14.582 1.00 95.88 100 GLU A CA 1
ATOM 813 C C . GLU A 1 100 ? -7.525 2.042 13.558 1.00 95.88 100 GLU A C 1
ATOM 815 O O . GLU A 1 100 ? -6.483 2.643 13.851 1.00 95.88 100 GLU A O 1
ATOM 820 N N . GLY A 1 101 ? -8.050 2.087 12.333 1.00 95.31 101 GLY A N 1
ATOM 821 C CA . GLY A 1 101 ? -7.374 2.723 11.206 1.00 95.31 101 GLY A CA 1
ATOM 822 C C . GLY A 1 101 ? -6.149 1.930 10.739 1.00 95.31 101 GLY A C 1
ATOM 823 O O 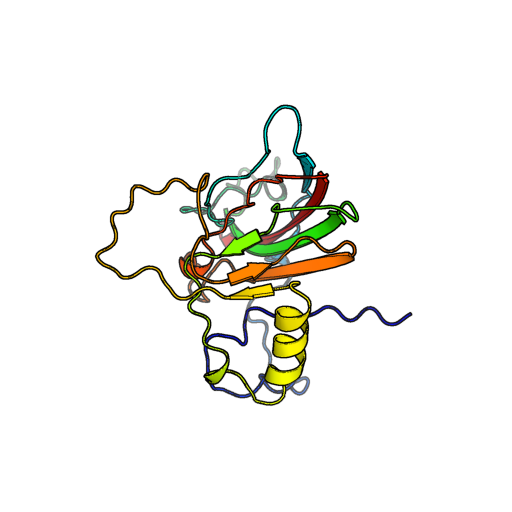. GLY A 1 101 ? -6.122 0.702 10.775 1.00 95.31 101 GLY A O 1
ATOM 824 N N . GLY A 1 102 ? -5.128 2.621 10.237 1.00 95.81 102 GLY A N 1
ATOM 825 C CA . GLY A 1 102 ? -3.865 1.994 9.852 1.00 95.81 102 GLY A CA 1
ATOM 826 C C . GLY A 1 102 ? -3.908 1.154 8.571 1.00 95.81 102 GLY A C 1
ATOM 827 O O . GLY A 1 102 ? -2.880 0.584 8.212 1.00 95.81 102 GLY A O 1
ATOM 828 N N . GLY A 1 103 ? -5.038 1.051 7.874 1.00 96.25 103 GLY A N 1
ATOM 829 C CA . GLY A 1 103 ? -5.142 0.264 6.642 1.00 96.25 103 GLY A CA 1
ATOM 830 C C . GLY A 1 103 ? -4.237 0.764 5.511 1.00 96.25 103 GLY A C 1
ATOM 831 O O . GLY A 1 103 ? -3.832 1.926 5.489 1.00 96.25 103 GLY A O 1
ATOM 832 N N . THR A 1 104 ? -3.914 -0.116 4.566 1.00 96.94 104 THR A N 1
ATOM 833 C CA . THR A 1 104 ? -3.284 0.264 3.293 1.00 96.94 104 THR A CA 1
ATOM 834 C C . THR A 1 104 ? -4.390 0.469 2.267 1.00 96.94 104 THR A C 1
ATOM 836 O O . THR A 1 104 ? -5.108 -0.477 1.945 1.00 96.94 104 THR A O 1
ATOM 839 N N . ASN A 1 105 ? -4.568 1.705 1.805 1.00 95.62 105 ASN A N 1
ATOM 840 C CA . ASN A 1 105 ? -5.642 2.089 0.892 1.00 95.62 105 ASN A CA 1
ATOM 841 C C . ASN A 1 105 ? -5.115 2.315 -0.526 1.00 95.62 105 ASN A C 1
ATOM 843 O O . ASN A 1 105 ? -4.086 2.959 -0.690 1.00 95.62 105 ASN A O 1
ATOM 847 N N . PHE A 1 106 ? -5.867 1.831 -1.511 1.00 94.50 106 PHE A N 1
ATOM 848 C CA . PHE A 1 106 ? -5.693 2.043 -2.943 1.00 94.50 106 PHE A CA 1
ATOM 849 C C . PHE A 1 106 ? -6.933 2.776 -3.480 1.00 94.50 106 PHE A C 1
ATOM 851 O O . PHE A 1 106 ? -7.944 2.128 -3.783 1.00 94.50 106 PHE A O 1
ATOM 858 N N . PRO A 1 107 ? -6.903 4.118 -3.573 1.00 90.75 107 PRO A N 1
ATOM 859 C CA . PRO A 1 107 ? -8.098 4.909 -3.844 1.00 90.75 107 PRO A CA 1
ATOM 860 C C . PRO A 1 107 ? -8.619 4.798 -5.277 1.00 90.75 107 PRO A C 1
ATOM 862 O O . PRO A 1 107 ? -9.795 5.086 -5.510 1.00 90.75 107 PRO A O 1
ATOM 865 N N . LEU A 1 108 ? -7.756 4.390 -6.214 1.00 88.06 108 LEU A N 1
ATOM 866 C CA . LEU A 1 108 ? -8.041 4.330 -7.651 1.00 88.06 108 LEU A CA 1
ATOM 867 C C . LEU A 1 108 ? -8.377 2.919 -8.154 1.00 88.06 108 LEU A C 1
ATOM 869 O O . LEU A 1 108 ? -8.691 2.746 -9.331 1.00 88.06 108 LEU A O 1
ATOM 873 N N . ILE A 1 109 ? -8.331 1.904 -7.285 1.00 87.19 109 ILE A N 1
ATOM 874 C CA . ILE A 1 109 ? -8.786 0.562 -7.652 1.00 87.19 109 ILE A CA 1
ATOM 875 C C . ILE A 1 109 ? -10.311 0.552 -7.623 1.00 87.19 109 ILE A C 1
ATOM 877 O O . ILE A 1 109 ? -10.924 0.521 -6.554 1.00 87.19 109 ILE A O 1
ATOM 881 N N . ASP A 1 110 ? -10.908 0.545 -8.813 1.00 81.25 110 ASP A N 1
ATOM 882 C CA . ASP A 1 110 ? -12.321 0.230 -8.976 1.00 81.25 110 ASP A CA 1
ATOM 883 C C . ASP A 1 110 ? -12.518 -1.278 -8.816 1.00 81.25 110 ASP A C 1
ATOM 885 O O . ASP A 1 110 ? -12.046 -2.091 -9.616 1.00 81.25 110 ASP A O 1
ATOM 889 N N . PHE A 1 111 ? -13.160 -1.647 -7.716 1.00 74.62 111 PHE A N 1
ATOM 890 C CA . PHE A 1 111 ? -13.366 -3.026 -7.331 1.00 74.62 111 PHE A CA 1
ATOM 891 C C . PHE A 1 111 ? -14.861 -3.317 -7.293 1.00 74.62 111 PHE A C 1
ATOM 893 O O . PHE A 1 111 ? -15.545 -2.979 -6.325 1.00 74.62 111 PHE A O 1
ATOM 900 N N . ASP A 1 112 ? -15.355 -3.994 -8.327 1.00 76.06 112 ASP A N 1
ATOM 901 C CA . ASP A 1 112 ? -16.692 -4.582 -8.319 1.00 76.06 112 ASP A CA 1
ATOM 902 C C . ASP A 1 112 ? -16.574 -6.104 -8.126 1.00 76.06 112 ASP A C 1
ATOM 904 O O . ASP A 1 112 ? -16.123 -6.806 -9.040 1.00 76.06 112 ASP A O 1
ATOM 908 N N . PRO A 1 113 ? -16.998 -6.649 -6.966 1.00 70.31 113 PRO A N 1
ATOM 909 C CA . PRO A 1 113 ? -17.019 -8.089 -6.720 1.00 70.31 113 PRO A CA 1
ATOM 910 C C . PRO A 1 113 ? -17.765 -8.894 -7.794 1.00 70.31 113 PRO A C 1
ATOM 912 O O . PRO A 1 113 ? -17.512 -10.087 -7.940 1.00 70.31 113 PRO A O 1
ATOM 915 N N . LYS A 1 114 ? -18.682 -8.276 -8.550 1.00 73.00 114 LYS A N 1
ATOM 916 C CA . LYS A 1 114 ? -19.423 -8.936 -9.636 1.00 73.00 114 LYS A CA 1
ATOM 917 C C . LYS A 1 114 ? -18.542 -9.300 -10.829 1.00 73.00 114 LYS A C 1
ATOM 919 O O . LYS A 1 114 ? -18.905 -10.196 -11.584 1.00 73.00 114 LYS A O 1
ATOM 924 N N . ASN A 1 115 ? -17.401 -8.631 -10.988 1.00 75.00 115 ASN A N 1
ATOM 925 C CA . ASN A 1 115 ? -16.469 -8.858 -12.093 1.00 75.00 115 ASN A CA 1
ATOM 926 C C . ASN A 1 115 ? -15.444 -9.965 -11.793 1.00 75.00 115 ASN A C 1
ATOM 928 O O . ASN A 1 115 ? -14.557 -10.223 -12.605 1.00 75.00 115 ASN A O 1
ATOM 932 N N . LEU A 1 116 ? -15.547 -10.617 -10.632 1.00 70.88 116 LEU A N 1
ATOM 933 C CA . LEU A 1 116 ? -14.639 -11.674 -10.207 1.00 70.88 116 LEU A CA 1
ATOM 934 C C . LEU A 1 116 ? -15.102 -13.074 -10.603 1.00 70.88 116 LEU A C 1
ATOM 936 O O . LEU A 1 116 ? -16.293 -13.364 -10.691 1.00 70.88 116 LEU A O 1
ATOM 940 N N . ASP A 1 117 ? -14.126 -13.974 -10.753 1.00 77.56 117 ASP A N 1
ATOM 941 C CA . ASP A 1 117 ? -14.377 -15.413 -10.840 1.00 77.56 117 ASP A CA 1
ATOM 942 C C . ASP A 1 117 ? -15.205 -15.867 -9.618 1.00 77.56 117 ASP A C 1
ATOM 944 O O . ASP A 1 117 ? -14.784 -15.643 -8.480 1.00 77.56 117 ASP A O 1
ATOM 948 N N . PRO A 1 118 ? -16.349 -16.554 -9.796 1.00 77.44 118 PRO A N 1
ATOM 949 C CA . PRO A 1 118 ? -17.170 -17.034 -8.684 1.00 77.44 118 PRO A CA 1
ATOM 950 C C . PRO A 1 118 ? -16.395 -17.834 -7.624 1.00 77.44 118 PRO A C 1
ATOM 952 O O . PRO A 1 118 ? -16.767 -17.842 -6.451 1.00 77.44 118 PRO A O 1
ATOM 955 N N . ARG A 1 119 ? -15.288 -18.483 -8.010 1.00 75.75 119 ARG A N 1
ATOM 956 C CA . ARG A 1 119 ? -14.408 -19.240 -7.108 1.00 75.75 119 ARG A CA 1
ATOM 957 C C . ARG A 1 119 ? -13.615 -18.351 -6.148 1.00 75.75 119 ARG A C 1
ATOM 959 O O . ARG A 1 119 ? -13.242 -18.819 -5.075 1.00 75.75 119 ARG A O 1
ATOM 966 N N . THR A 1 120 ? -13.344 -17.095 -6.504 1.00 74.88 120 THR A N 1
ATOM 967 C CA . THR A 1 120 ? -12.654 -16.127 -5.633 1.00 74.88 120 THR A CA 1
ATOM 968 C C . THR A 1 120 ? -13.627 -15.290 -4.806 1.00 74.88 120 THR A C 1
ATOM 970 O O . THR A 1 120 ? -13.256 -14.839 -3.720 1.00 74.88 120 THR A O 1
ATOM 973 N N . VAL A 1 121 ? -14.877 -15.152 -5.260 1.00 80.25 121 VAL A N 1
ATOM 974 C CA . VAL A 1 121 ? -15.919 -14.353 -4.595 1.00 80.25 121 VAL A CA 1
ATOM 975 C C . VAL A 1 121 ? -16.196 -14.823 -3.162 1.00 80.25 121 VAL A C 1
ATOM 977 O O . VAL A 1 121 ? -16.292 -13.979 -2.278 1.00 80.25 121 VAL A O 1
ATOM 980 N N . ASP A 1 122 ? -16.250 -16.133 -2.876 1.00 84.69 122 ASP A N 1
ATOM 981 C CA . ASP A 1 122 ? -16.487 -16.609 -1.494 1.00 84.69 122 ASP A CA 1
ATOM 982 C C . ASP A 1 122 ? -15.358 -16.195 -0.538 1.00 84.69 122 ASP A C 1
ATOM 984 O O . ASP A 1 122 ? -15.602 -15.684 0.554 1.00 84.69 122 ASP A O 1
ATOM 988 N N . SER A 1 123 ? -14.104 -16.363 -0.968 1.00 83.06 123 SER A N 1
ATOM 989 C CA . SER A 1 123 ? -12.939 -16.013 -0.144 1.00 83.06 123 SER A CA 1
ATOM 990 C C . SER A 1 123 ? -12.881 -14.513 0.123 1.00 83.06 123 SER A C 1
ATOM 992 O O . SER A 1 123 ? -12.634 -14.085 1.247 1.00 83.06 123 SER A O 1
ATOM 994 N N . LEU A 1 124 ? -13.156 -13.712 -0.901 1.00 83.12 124 LEU A N 1
ATOM 995 C CA . LEU A 1 124 ? -13.243 -12.268 -0.782 1.00 83.12 124 LEU A CA 1
ATOM 996 C C . LEU A 1 124 ? -14.387 -11.831 0.136 1.00 83.12 124 LEU A C 1
ATOM 998 O O . LEU A 1 124 ? -14.170 -10.993 1.005 1.00 83.12 124 LEU A O 1
ATOM 1002 N N . ASN A 1 125 ? -15.585 -12.391 -0.035 1.00 86.00 125 ASN A N 1
ATOM 1003 C CA . ASN A 1 125 ? -16.740 -12.047 0.791 1.00 86.00 125 ASN A CA 1
ATOM 1004 C C . ASN A 1 125 ? -16.455 -12.318 2.267 1.00 86.00 125 ASN A C 1
ATOM 1006 O O . ASN A 1 125 ? -16.845 -11.514 3.106 1.00 86.00 125 ASN A O 1
ATOM 1010 N N . ARG A 1 126 ? -15.711 -13.388 2.579 1.00 89.00 126 ARG A N 1
ATOM 1011 C CA . ARG A 1 126 ? -15.229 -13.656 3.942 1.00 89.00 126 ARG A CA 1
ATOM 1012 C C . ARG A 1 126 ? -14.269 -12.579 4.444 1.00 89.00 126 ARG A C 1
ATOM 1014 O O . ARG A 1 126 ? -14.391 -12.147 5.583 1.00 89.00 126 ARG A O 1
ATOM 1021 N N . LEU A 1 127 ? -13.318 -12.133 3.622 1.00 90.12 127 LEU A N 1
ATOM 1022 C CA . LEU A 1 127 ? -12.392 -11.056 4.002 1.00 90.12 127 LEU A CA 1
ATOM 1023 C C . LEU A 1 127 ? -13.138 -9.737 4.241 1.00 90.12 127 LEU A C 1
ATOM 1025 O O . LEU A 1 127 ? -12.853 -9.041 5.213 1.00 90.12 127 LEU A O 1
ATOM 1029 N N . ILE A 1 128 ? -14.130 -9.426 3.405 1.00 89.56 128 ILE A N 1
ATOM 1030 C CA . ILE A 1 128 ? -14.985 -8.246 3.566 1.00 89.56 128 ILE A CA 1
ATOM 1031 C C . ILE A 1 128 ? -15.842 -8.370 4.832 1.00 89.56 128 ILE A C 1
ATOM 1033 O O . ILE A 1 128 ? -15.873 -7.445 5.639 1.00 89.56 128 ILE A O 1
ATOM 1037 N N . SER A 1 129 ? -16.496 -9.515 5.057 1.00 90.38 129 SER A N 1
ATOM 1038 C CA . SER A 1 129 ? -17.342 -9.726 6.240 1.00 90.38 129 SER A CA 1
ATOM 1039 C C . SER A 1 129 ? -16.551 -9.693 7.545 1.00 90.38 129 SER A C 1
ATOM 1041 O O . SER A 1 129 ? -17.080 -9.274 8.569 1.00 90.38 129 SER A O 1
ATOM 1043 N N . ASN A 1 130 ? -15.285 -10.113 7.507 1.00 92.12 130 ASN A N 1
ATOM 1044 C CA . ASN A 1 130 ? -14.375 -10.051 8.650 1.00 92.12 130 ASN A CA 1
ATOM 1045 C C . ASN A 1 130 ? -13.791 -8.648 8.874 1.00 92.12 130 ASN A C 1
ATOM 1047 O O . ASN A 1 130 ? -13.091 -8.441 9.861 1.00 92.12 130 ASN A O 1
ATOM 1051 N N . GLY A 1 131 ? -14.027 -7.702 7.959 1.00 90.81 131 GLY A N 1
ATOM 1052 C CA . GLY A 1 131 ? -13.406 -6.382 7.994 1.00 90.81 131 GLY A CA 1
ATOM 1053 C C . GLY A 1 131 ? -11.910 -6.394 7.667 1.00 90.81 131 GLY A C 1
ATOM 1054 O O . GLY A 1 131 ? -11.245 -5.388 7.889 1.00 90.81 131 GLY A O 1
ATOM 1055 N N . ASP A 1 132 ? -11.370 -7.490 7.126 1.00 92.31 132 ASP A N 1
ATOM 1056 C CA . ASP A 1 132 ? -9.977 -7.564 6.663 1.00 92.31 132 ASP A CA 1
ATOM 1057 C C . ASP A 1 132 ? -9.780 -6.690 5.405 1.00 92.31 132 ASP A C 1
ATOM 1059 O O . ASP A 1 132 ? -8.706 -6.128 5.182 1.00 92.31 132 ASP A O 1
ATOM 1063 N N . ILE A 1 133 ? -10.834 -6.554 4.591 1.00 91.88 133 ILE A N 1
ATOM 1064 C CA . ILE A 1 133 ? -10.883 -5.708 3.396 1.00 91.88 133 ILE A CA 1
ATOM 1065 C C . ILE A 1 133 ? -12.108 -4.796 3.467 1.00 91.88 133 ILE A C 1
ATOM 1067 O O . ILE A 1 133 ? -13.218 -5.245 3.740 1.00 91.88 133 ILE A O 1
ATOM 1071 N N . ILE A 1 134 ? -11.920 -3.518 3.155 1.00 90.81 134 ILE A N 1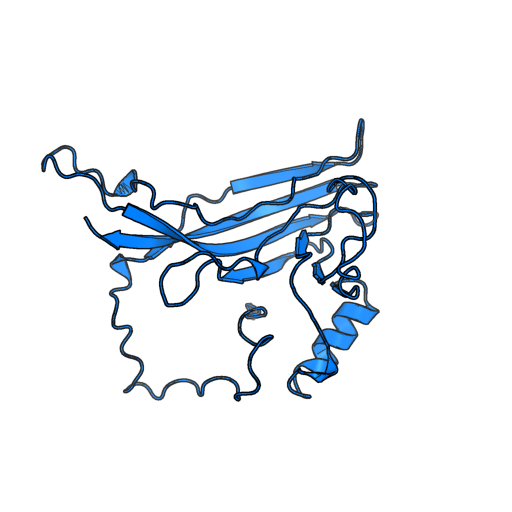
ATOM 1072 C CA . ILE A 1 134 ? -12.995 -2.540 2.989 1.00 90.81 134 ILE A CA 1
ATOM 1073 C C . ILE A 1 134 ? -13.022 -2.117 1.523 1.00 90.81 134 ILE A C 1
ATOM 1075 O O . ILE A 1 134 ? -12.037 -1.588 1.010 1.00 90.81 134 ILE A O 1
ATOM 1079 N N . VAL A 1 135 ? -14.164 -2.320 0.869 1.00 89.00 135 VAL A N 1
ATOM 1080 C CA . VAL A 1 135 ? -14.433 -1.837 -0.491 1.00 89.00 135 VAL A CA 1
ATOM 1081 C C . VAL A 1 135 ? -15.349 -0.627 -0.392 1.00 89.00 135 VAL A C 1
ATOM 1083 O O . VAL A 1 135 ? -16.416 -0.702 0.221 1.00 89.00 135 VAL A O 1
ATOM 1086 N N . LYS A 1 136 ? -14.941 0.491 -0.986 1.00 86.44 136 LYS A N 1
ATOM 1087 C CA . LYS A 1 136 ? -15.748 1.705 -1.097 1.00 86.44 136 LYS A CA 1
ATOM 1088 C C . LYS A 1 136 ? -15.867 2.098 -2.565 1.00 86.44 136 LYS A C 1
ATOM 1090 O O . LYS A 1 136 ? -14.871 2.031 -3.281 1.00 86.44 136 LYS A O 1
ATOM 1095 N N . PRO A 1 137 ? -17.056 2.516 -3.022 1.00 77.75 137 PRO A N 1
ATOM 1096 C CA . PRO A 1 137 ? -17.224 2.944 -4.402 1.00 77.75 137 PRO A CA 1
ATOM 1097 C C . PRO A 1 137 ? -16.306 4.138 -4.722 1.00 77.75 137 PRO A C 1
ATOM 1099 O O . PRO A 1 137 ? -15.973 4.908 -3.808 1.00 77.75 137 PRO A O 1
ATOM 1102 N N . PRO A 1 138 ? -15.902 4.308 -5.995 1.00 67.56 138 PRO A N 1
ATOM 1103 C CA . PRO A 1 138 ? -15.180 5.490 -6.450 1.00 67.56 138 PRO A CA 1
ATOM 1104 C C . PRO A 1 138 ? -15.916 6.768 -6.044 1.00 67.56 138 PRO A C 1
ATOM 1106 O O . PRO A 1 138 ? -17.148 6.839 -6.095 1.00 67.56 138 PRO A O 1
ATOM 1109 N N . LYS A 1 139 ? -15.163 7.794 -5.645 1.00 64.44 139 LYS A N 1
ATOM 1110 C CA . LYS A 1 139 ? -15.730 9.124 -5.417 1.00 64.44 139 LYS A CA 1
ATOM 1111 C C . LYS A 1 139 ? -16.256 9.653 -6.771 1.00 64.44 139 LYS A C 1
ATOM 1113 O O . LYS A 1 139 ? -15.538 9.519 -7.762 1.00 64.44 139 LYS A O 1
ATOM 1118 N N . PRO A 1 140 ? -17.482 10.208 -6.862 1.00 64.00 140 PRO A N 1
ATOM 1119 C CA . PRO A 1 140 ? -17.996 10.762 -8.116 1.00 64.00 140 PRO A CA 1
ATOM 1120 C C . PRO A 1 140 ? -17.030 11.803 -8.696 1.00 64.00 140 PRO A C 1
ATOM 1122 O O . PRO A 1 140 ? -16.478 12.600 -7.934 1.00 64.00 140 PRO A O 1
ATOM 1125 N N . ALA A 1 141 ? -16.853 11.810 -10.021 1.00 55.56 141 ALA A N 1
ATOM 1126 C CA . ALA A 1 141 ? -15.865 12.641 -10.722 1.00 55.56 141 ALA A CA 1
ATOM 1127 C C . ALA A 1 141 ? -15.974 14.150 -10.417 1.00 55.56 141 ALA A C 1
ATOM 1129 O O . ALA A 1 141 ? -14.971 14.854 -10.444 1.00 55.56 141 ALA A O 1
ATOM 1130 N N . ASP A 1 142 ? -17.166 14.629 -10.052 1.00 60.97 142 ASP A N 1
ATOM 1131 C CA . ASP A 1 142 ? -17.434 16.044 -9.758 1.00 60.97 142 ASP A CA 1
ATOM 1132 C C . ASP A 1 142 ? -17.120 16.450 -8.310 1.00 60.97 142 ASP A C 1
ATOM 1134 O O . ASP A 1 142 ? -17.406 17.574 -7.888 1.00 60.97 142 ASP A O 1
ATOM 1138 N N . THR A 1 143 ? -16.575 15.540 -7.499 1.00 55.81 143 THR A N 1
ATOM 1139 C CA . THR A 1 143 ? -16.334 15.839 -6.089 1.00 55.81 143 THR A CA 1
ATOM 1140 C C . THR A 1 143 ? -14.990 16.552 -5.930 1.00 55.81 143 THR A C 1
ATOM 1142 O O . THR A 1 143 ? -13.967 15.967 -6.286 1.00 55.81 143 THR A O 1
ATOM 1145 N N . PRO A 1 144 ? -14.946 17.771 -5.358 1.00 52.88 144 PRO A N 1
ATOM 1146 C CA . PRO A 1 144 ? -13.713 18.542 -5.265 1.00 52.88 144 PRO A CA 1
ATOM 1147 C C . PRO A 1 144 ? -12.590 17.762 -4.565 1.00 52.88 144 PRO A C 1
ATOM 1149 O O . PRO A 1 144 ? -12.787 17.123 -3.524 1.00 52.88 144 PRO A O 1
ATOM 1152 N N . GLU A 1 145 ? -11.402 17.853 -5.163 1.00 48.75 145 GLU A N 1
ATOM 1153 C CA . GLU A 1 145 ? -10.147 17.161 -4.825 1.00 48.75 145 GLU A CA 1
ATOM 1154 C C . GLU A 1 145 ? -9.578 17.553 -3.443 1.00 48.75 145 GLU A C 1
ATOM 1156 O O . GLU A 1 145 ? -8.582 17.011 -2.977 1.00 48.75 145 GLU A O 1
ATOM 1161 N N . SER A 1 146 ? -10.238 18.468 -2.728 1.00 41.53 146 SER A N 1
ATOM 1162 C CA . SER A 1 146 ? -9.750 19.087 -1.492 1.00 41.53 146 SER A CA 1
ATOM 1163 C C . SER A 1 146 ? -9.836 18.208 -0.237 1.00 41.53 146 SER A C 1
ATOM 1165 O O . SER A 1 146 ? -9.889 18.739 0.871 1.00 41.53 146 SER A O 1
ATOM 1167 N N . GLN A 1 147 ? -9.877 16.883 -0.361 1.00 42.44 147 GLN A N 1
ATOM 1168 C CA . GLN A 1 147 ? -9.801 15.996 0.800 1.00 42.44 147 GLN A CA 1
ATOM 1169 C C . GLN A 1 147 ? -8.449 15.305 0.799 1.00 42.44 147 GLN A C 1
ATOM 1171 O O . GLN A 1 147 ? -8.240 14.267 0.176 1.00 42.44 147 GLN A O 1
ATOM 1176 N N . SER A 1 148 ? -7.531 15.966 1.501 1.00 43.66 148 SER A N 1
ATOM 1177 C CA . SER A 1 148 ? -6.246 15.447 1.933 1.00 43.66 148 SER A CA 1
ATOM 1178 C C . SER A 1 148 ? -6.371 14.001 2.412 1.00 43.66 148 SER A C 1
ATOM 1180 O O . SER A 1 148 ? -7.346 13.626 3.064 1.00 43.66 148 SER A O 1
ATOM 1182 N N . ALA A 1 149 ? -5.325 13.207 2.173 1.00 46.97 149 ALA A N 1
ATOM 1183 C CA . ALA A 1 149 ? -5.161 11.827 2.646 1.00 46.97 149 ALA A CA 1
ATOM 1184 C C . ALA A 1 149 ? -5.289 11.635 4.184 1.00 46.97 149 ALA A C 1
ATOM 1186 O O . ALA A 1 149 ? -5.037 10.545 4.692 1.00 46.97 149 ALA A O 1
ATOM 1187 N N . SER A 1 150 ? -5.644 12.689 4.926 1.00 44.25 150 SER A N 1
ATOM 1188 C CA . SER A 1 150 ? -5.734 12.752 6.377 1.00 44.25 150 SER A CA 1
ATOM 1189 C C . SER A 1 150 ? -7.154 12.632 6.938 1.00 44.25 150 SER A C 1
ATOM 1191 O O . SER A 1 150 ? -7.265 12.249 8.096 1.00 44.25 150 SER A O 1
ATOM 1193 N N . GLU A 1 151 ? -8.230 12.916 6.188 1.00 46.91 151 GLU A N 1
ATOM 1194 C CA . GLU A 1 151 ? -9.590 12.912 6.762 1.00 46.91 151 GLU A CA 1
ATOM 1195 C C . GLU A 1 151 ? -10.668 12.383 5.803 1.00 46.91 151 GLU A C 1
ATOM 1197 O O . GLU A 1 151 ? -11.223 13.106 4.979 1.00 46.91 151 GLU A O 1
ATOM 1202 N N . GLY A 1 152 ? -11.007 11.099 5.956 1.00 47.69 152 GLY A N 1
ATOM 1203 C CA . GLY A 1 152 ? -12.222 10.504 5.399 1.00 47.69 152 GLY A CA 1
ATOM 1204 C C . GLY A 1 152 ? -12.029 9.105 4.801 1.00 47.69 152 GLY A C 1
ATOM 1205 O O . GLY A 1 152 ? -10.915 8.721 4.449 1.00 47.69 152 GLY A O 1
ATOM 1206 N N . PRO A 1 153 ? -13.113 8.313 4.677 1.00 51.75 153 PRO A N 1
ATOM 1207 C CA . PRO A 1 153 ? -13.177 7.125 3.833 1.00 51.75 153 PRO A CA 1
ATOM 1208 C C . PRO A 1 153 ? -12.653 7.375 2.411 1.00 51.75 153 PRO A C 1
ATOM 1210 O O . PRO A 1 153 ? -13.429 7.753 1.538 1.00 51.75 153 PRO A O 1
ATOM 1213 N N . LEU A 1 154 ? -11.366 7.131 2.155 1.00 66.81 154 LEU A N 1
ATOM 1214 C CA . LEU A 1 154 ? -10.864 7.074 0.783 1.00 66.81 154 LEU A CA 1
ATOM 1215 C C . LEU A 1 154 ? -11.667 6.008 0.019 1.00 66.81 154 LEU A C 1
ATOM 1217 O O . LEU A 1 154 ? -12.002 4.955 0.576 1.00 66.81 154 LEU A O 1
ATOM 1221 N N . SER A 1 155 ? -12.041 6.322 -1.221 1.00 83.38 155 SER A N 1
ATOM 1222 C CA . SER A 1 155 ? -12.691 5.379 -2.131 1.00 83.38 155 SER A CA 1
ATOM 1223 C C . SER A 1 155 ? -11.793 4.166 -2.405 1.00 83.38 155 SER A C 1
ATOM 1225 O O . SER A 1 155 ? -10.671 4.074 -1.902 1.00 83.38 155 SER A O 1
ATOM 1227 N N . GLY A 1 156 ? -12.283 3.211 -3.187 1.00 89.19 156 GLY A N 1
ATOM 1228 C CA . GLY A 1 156 ? -11.496 2.072 -3.641 1.00 89.19 156 GLY A CA 1
ATOM 1229 C C . GLY A 1 156 ? -11.306 1.004 -2.567 1.00 89.19 156 GLY A C 1
ATOM 1230 O O . GLY A 1 156 ? -12.229 0.678 -1.812 1.00 89.19 156 GLY A O 1
ATOM 1231 N N . LEU A 1 157 ? -10.108 0.422 -2.521 1.00 91.62 157 LEU A N 1
ATOM 1232 C CA . LEU A 1 157 ? -9.828 -0.800 -1.771 1.00 91.62 157 LEU A CA 1
ATOM 1233 C C . LEU A 1 157 ? -8.908 -0.525 -0.583 1.00 91.62 157 LEU A C 1
ATOM 1235 O O . LEU A 1 157 ? -7.824 0.023 -0.745 1.00 91.62 157 LEU A O 1
ATOM 1239 N N . THR A 1 158 ? -9.308 -0.930 0.619 1.00 94.62 158 THR A N 1
ATOM 1240 C CA . THR A 1 158 ? -8.470 -0.821 1.823 1.00 94.62 158 THR A CA 1
ATOM 1241 C C . THR A 1 158 ? -8.251 -2.185 2.445 1.00 94.62 158 THR A C 1
ATOM 1243 O O . THR A 1 158 ? -9.209 -2.911 2.693 1.00 94.62 158 THR A O 1
ATOM 1246 N N . PHE A 1 159 ? -6.999 -2.500 2.750 1.00 96.00 159 PHE A N 1
ATOM 1247 C CA . PHE A 1 159 ? -6.606 -3.692 3.492 1.00 96.00 159 PHE A CA 1
ATOM 1248 C C . PHE A 1 159 ? -6.314 -3.292 4.934 1.00 96.00 159 PHE A C 1
ATOM 1250 O O . PHE A 1 159 ? -5.446 -2.450 5.176 1.00 96.00 159 PHE A O 1
ATOM 1257 N N . ASN A 1 160 ? -7.052 -3.849 5.891 1.00 96.69 160 ASN A N 1
ATOM 1258 C CA . ASN A 1 160 ? -6.828 -3.548 7.299 1.00 96.69 160 ASN A CA 1
ATOM 1259 C C . ASN A 1 160 ? -5.627 -4.332 7.851 1.00 96.69 160 ASN A C 1
ATOM 1261 O O . ASN A 1 160 ? -5.366 -5.454 7.406 1.00 96.69 160 ASN A O 1
ATOM 1265 N N . PRO A 1 161 ? -4.879 -3.773 8.821 1.00 97.19 161 PRO A N 1
ATOM 1266 C CA . PRO A 1 161 ? -3.684 -4.426 9.335 1.00 97.19 161 PRO A CA 1
ATOM 1267 C C . PRO A 1 161 ? -4.029 -5.712 10.077 1.00 97.19 161 PRO A C 1
ATOM 1269 O O . PRO A 1 161 ? -4.698 -5.692 11.106 1.00 97.19 161 PRO A O 1
ATOM 1272 N N . LYS A 1 162 ? -3.499 -6.832 9.587 1.00 96.19 162 LYS A N 1
ATOM 1273 C CA . LYS A 1 162 ? -3.629 -8.138 10.234 1.00 96.19 162 LYS A CA 1
ATOM 1274 C C . LYS A 1 162 ? -2.272 -8.804 10.313 1.00 96.19 162 LYS A C 1
ATOM 1276 O O . LYS A 1 162 ? -1.684 -9.115 9.278 1.00 96.19 162 LYS A O 1
ATOM 1281 N N . ALA A 1 163 ? -1.768 -9.009 11.526 1.00 96.88 163 ALA A N 1
ATOM 1282 C CA . ALA A 1 163 ? -0.447 -9.595 11.731 1.00 96.88 163 ALA A CA 1
ATOM 1283 C C . ALA A 1 163 ? -0.297 -10.927 10.964 1.00 96.88 163 ALA A C 1
ATOM 1285 O O . ALA A 1 163 ? -1.176 -11.787 11.010 1.00 96.88 163 ALA A O 1
ATOM 1286 N N . GLY A 1 164 ? 0.804 -11.074 10.229 1.00 95.94 164 GLY A N 1
ATOM 1287 C CA . GLY A 1 164 ? 1.100 -12.228 9.377 1.00 95.94 164 GLY A CA 1
ATOM 1288 C C . GLY A 1 164 ? 0.485 -12.182 7.973 1.00 95.94 164 GLY A C 1
ATOM 1289 O O . GLY A 1 164 ? 0.830 -13.024 7.146 1.00 95.94 164 GLY A O 1
ATOM 1290 N N . SER A 1 165 ? -0.391 -11.220 7.674 1.00 96.12 165 SER A N 1
ATOM 1291 C CA . SER A 1 165 ? -0.904 -11.008 6.316 1.00 96.12 165 SER A CA 1
ATOM 1292 C C . SER A 1 165 ? 0.017 -10.105 5.490 1.00 96.12 165 SER A C 1
ATOM 1294 O O . SER A 1 165 ? 0.860 -9.380 6.027 1.00 96.12 165 SER A O 1
ATOM 1296 N N . ALA A 1 166 ? -0.149 -10.149 4.170 1.00 96.94 166 ALA A N 1
ATOM 1297 C CA . ALA A 1 166 ? 0.568 -9.288 3.244 1.00 96.94 166 ALA A CA 1
ATOM 1298 C C . ALA A 1 166 ? -0.336 -8.854 2.088 1.00 96.94 166 ALA A C 1
ATOM 1300 O O . ALA A 1 166 ? -1.200 -9.614 1.648 1.00 96.94 166 ALA A O 1
ATOM 1301 N N . VAL A 1 167 ? -0.088 -7.650 1.581 1.00 96.44 167 VAL A N 1
ATOM 1302 C CA . VAL A 1 167 ? -0.668 -7.131 0.338 1.00 96.44 167 VAL A CA 1
ATOM 1303 C C . VAL A 1 167 ? 0.428 -7.133 -0.721 1.00 96.44 167 VAL A C 1
ATOM 1305 O O . VAL A 1 167 ? 1.556 -6.744 -0.431 1.00 96.44 167 VAL A O 1
ATOM 1308 N N . PHE A 1 168 ? 0.107 -7.582 -1.932 1.00 96.56 168 PHE A N 1
ATOM 1309 C CA . PHE A 1 168 ? 1.042 -7.659 -3.056 1.00 96.56 168 PHE A CA 1
ATOM 1310 C C . PHE A 1 168 ? 0.441 -7.009 -4.294 1.00 96.56 168 PHE A C 1
ATOM 1312 O O . PHE A 1 168 ? -0.659 -7.401 -4.681 1.00 96.56 168 PHE A O 1
ATOM 1319 N N . TRP A 1 169 ? 1.179 -6.117 -4.953 1.00 96.19 169 TRP A N 1
ATOM 1320 C CA . TRP A 1 169 ? 0.766 -5.477 -6.202 1.00 96.19 169 TRP A CA 1
ATOM 1321 C C . TRP A 1 169 ? 1.934 -5.294 -7.176 1.00 96.19 169 TRP A C 1
ATOM 1323 O O . TRP A 1 169 ? 3.106 -5.359 -6.805 1.00 96.19 169 TRP A O 1
ATOM 1333 N N . VAL A 1 170 ? 1.593 -5.093 -8.450 1.00 96.44 170 VAL A N 1
ATOM 1334 C CA . VAL A 1 170 ? 2.544 -4.851 -9.541 1.00 96.44 170 VAL A CA 1
ATOM 1335 C C . VAL A 1 170 ? 2.462 -3.379 -9.910 1.00 96.44 170 VAL A C 1
ATOM 1337 O O . VAL A 1 170 ? 1.396 -2.918 -10.298 1.00 96.44 170 VAL A O 1
ATOM 1340 N N . ASN A 1 171 ? 3.572 -2.658 -9.768 1.00 95.81 171 ASN A N 1
ATOM 1341 C CA . ASN A 1 171 ? 3.621 -1.203 -9.927 1.00 95.81 171 ASN A CA 1
ATOM 1342 C C . ASN A 1 171 ? 3.705 -0.754 -11.385 1.00 95.81 171 ASN A C 1
ATOM 1344 O O . ASN A 1 171 ? 3.463 0.417 -11.657 1.00 95.81 171 ASN A O 1
ATOM 1348 N N . LEU A 1 172 ? 4.128 -1.645 -12.289 1.00 94.00 172 LEU A N 1
ATOM 1349 C CA . LEU A 1 172 ? 4.412 -1.317 -13.683 1.00 94.00 172 LEU A CA 1
ATOM 1350 C C . LEU A 1 172 ? 3.554 -2.149 -14.638 1.00 94.00 172 LEU A C 1
ATOM 1352 O O . LEU A 1 172 ? 3.393 -3.361 -14.472 1.00 94.00 172 LEU A O 1
ATOM 1356 N N . HIS A 1 173 ? 3.090 -1.518 -15.708 1.00 89.25 173 HIS A N 1
ATOM 1357 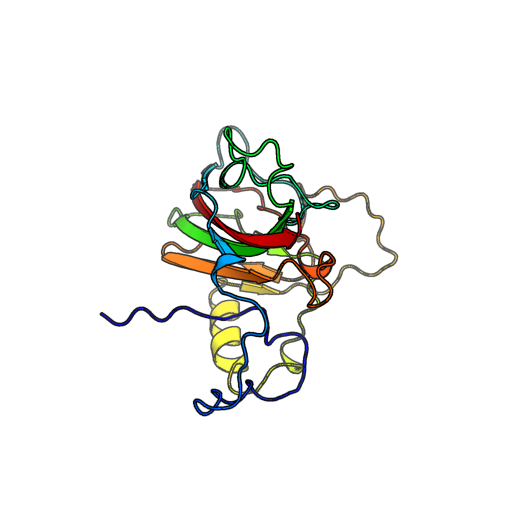C CA . HIS A 1 173 ? 2.549 -2.205 -16.871 1.00 89.25 173 HIS A CA 1
ATOM 1358 C C . HIS A 1 173 ? 3.633 -3.036 -17.586 1.00 89.25 173 HIS A C 1
ATOM 1360 O O . HIS A 1 173 ? 4.828 -2.773 -17.426 1.00 89.25 173 HIS A O 1
ATOM 1366 N N . PRO A 1 174 ? 3.258 -4.003 -18.450 1.00 85.00 174 PRO A N 1
ATOM 1367 C CA . PRO A 1 174 ? 4.225 -4.752 -19.260 1.00 85.00 174 PRO A CA 1
ATOM 1368 C C . PRO A 1 174 ? 5.143 -3.870 -20.121 1.00 85.00 174 PRO A C 1
ATOM 1370 O O . PRO A 1 174 ? 6.266 -4.269 -20.422 1.00 85.00 174 PRO A O 1
ATOM 1373 N N . SER A 1 175 ? 4.687 -2.663 -20.478 1.00 84.81 175 SER A N 1
ATOM 1374 C CA . SER A 1 175 ? 5.475 -1.642 -21.181 1.00 84.81 175 SER A CA 1
ATOM 1375 C C . SER A 1 175 ? 6.597 -1.022 -20.337 1.00 84.81 175 SER A C 1
ATOM 1377 O O . SER A 1 175 ? 7.460 -0.354 -20.895 1.00 84.81 175 SER A O 1
ATOM 1379 N N . GLY A 1 176 ? 6.596 -1.219 -19.014 1.00 85.62 176 GLY A N 1
ATOM 1380 C CA . GLY A 1 176 ? 7.523 -0.590 -18.069 1.00 85.62 176 GLY A CA 1
ATOM 1381 C C . GLY A 1 176 ? 7.044 0.750 -17.502 1.00 85.62 176 GLY A C 1
ATOM 1382 O O . GLY A 1 176 ? 7.717 1.298 -16.636 1.00 85.62 176 GLY A O 1
ATOM 1383 N N . LEU A 1 177 ? 5.893 1.259 -17.952 1.00 90.19 177 LEU A N 1
ATOM 1384 C CA . LEU A 1 177 ? 5.276 2.472 -17.403 1.00 90.19 177 LEU A CA 1
ATOM 1385 C C . LEU A 1 177 ? 4.610 2.195 -16.053 1.00 90.19 177 LEU A C 1
ATOM 1387 O O . LEU A 1 177 ? 4.106 1.092 -15.837 1.00 90.19 177 LEU A O 1
ATOM 1391 N N . GLY A 1 178 ? 4.581 3.205 -15.185 1.00 92.44 178 GLY A N 1
ATOM 1392 C CA . GLY A 1 178 ? 3.839 3.174 -13.927 1.00 92.44 178 GLY A CA 1
ATOM 1393 C C . GLY A 1 178 ? 2.353 2.870 -14.122 1.00 92.44 178 GLY A C 1
ATOM 1394 O O . GLY A 1 178 ? 1.752 3.301 -15.103 1.00 92.44 178 GLY A O 1
ATOM 1395 N N . ASP A 1 179 ? 1.778 2.097 -13.203 1.00 93.50 179 ASP A N 1
ATOM 1396 C CA . ASP A 1 179 ? 0.342 1.820 -13.144 1.00 93.50 179 ASP A CA 1
ATOM 1397 C C . ASP A 1 179 ? -0.326 2.749 -12.124 1.00 93.50 179 ASP A C 1
ATOM 1399 O O . ASP A 1 179 ? -0.214 2.540 -10.911 1.00 93.50 179 ASP A O 1
ATOM 1403 N N . ASP A 1 180 ? -1.053 3.755 -12.614 1.00 92.12 180 ASP A N 1
ATOM 1404 C CA . ASP A 1 180 ? -1.715 4.776 -11.789 1.00 92.12 180 ASP A CA 1
ATOM 1405 C C . ASP A 1 180 ? -2.703 4.179 -10.774 1.00 92.12 180 ASP A C 1
ATOM 1407 O O . ASP A 1 180 ? -2.940 4.733 -9.701 1.00 92.12 180 ASP A O 1
ATOM 1411 N N . ARG A 1 181 ? -3.251 2.988 -11.044 1.00 90.94 181 ARG A N 1
ATOM 1412 C CA . ARG A 1 181 ? -4.178 2.312 -10.120 1.00 90.94 181 ARG A CA 1
ATOM 1413 C C . ARG A 1 181 ? -3.497 1.918 -8.808 1.00 90.94 181 ARG A C 1
ATOM 1415 O O . ARG A 1 181 ? -4.181 1.660 -7.821 1.00 90.94 181 ARG A O 1
ATOM 1422 N N . THR A 1 182 ? -2.164 1.858 -8.797 1.00 94.25 182 THR A N 1
ATOM 1423 C CA . THR A 1 182 ? -1.347 1.498 -7.629 1.00 94.25 182 THR A CA 1
ATOM 1424 C C . THR A 1 182 ? -1.018 2.670 -6.714 1.00 94.25 182 THR A C 1
ATOM 1426 O O . THR A 1 182 ? -0.266 2.484 -5.753 1.00 94.25 182 THR A O 1
ATOM 1429 N N . LEU A 1 183 ? -1.597 3.855 -6.956 1.00 94.38 183 LEU A N 1
ATOM 1430 C CA . LEU A 1 183 ? -1.571 4.936 -5.976 1.00 94.38 183 LEU A CA 1
ATOM 1431 C C . LEU A 1 183 ? -2.054 4.363 -4.649 1.00 94.38 183 LEU A C 1
ATOM 1433 O O . LEU A 1 183 ? -3.094 3.705 -4.605 1.00 94.38 183 LEU A O 1
ATOM 1437 N N . HIS A 1 184 ? -1.297 4.571 -3.579 1.00 95.56 184 HIS A N 1
ATOM 1438 C CA . HIS A 1 184 ? -1.661 4.002 -2.293 1.00 95.56 184 HIS A CA 1
ATOM 1439 C C . HIS A 1 184 ? -1.158 4.827 -1.117 1.00 95.56 184 HIS A C 1
ATOM 1441 O O . HIS A 1 184 ? -0.179 5.565 -1.210 1.00 95.56 184 HIS A O 1
ATOM 1447 N N . ALA A 1 185 ? -1.851 4.699 0.011 1.00 95.62 185 ALA A N 1
ATOM 1448 C CA . ALA A 1 185 ? -1.560 5.413 1.245 1.00 95.62 185 ALA A CA 1
ATOM 1449 C C . ALA A 1 185 ? -1.596 4.470 2.450 1.00 95.62 185 ALA A C 1
ATOM 1451 O O . ALA A 1 185 ? -2.388 3.523 2.509 1.00 95.62 185 ALA A O 1
ATOM 1452 N N . GLY A 1 186 ? -0.778 4.773 3.456 1.00 95.69 186 GLY A N 1
ATOM 1453 C CA . GLY A 1 186 ? -0.922 4.193 4.784 1.00 95.69 186 GLY A CA 1
ATOM 1454 C C . GLY A 1 186 ? -1.859 5.067 5.606 1.00 95.69 186 GLY A C 1
ATOM 1455 O O . GLY A 1 186 ? -1.441 6.128 6.055 1.00 95.69 186 GLY A O 1
ATOM 1456 N N . LEU A 1 187 ? -3.099 4.630 5.828 1.00 95.88 187 LEU A N 1
ATOM 1457 C CA . LEU A 1 187 ? -4.089 5.404 6.580 1.00 95.88 187 LEU A CA 1
ATOM 1458 C C . LEU A 1 187 ? -3.641 5.662 8.032 1.00 95.88 187 LEU A C 1
ATOM 1460 O O . LEU A 1 187 ? -2.882 4.854 8.583 1.00 95.88 187 LEU A O 1
ATOM 1464 N N . PRO A 1 188 ? -4.135 6.739 8.675 1.00 96.25 188 PRO A N 1
ATOM 1465 C CA . PRO A 1 188 ? -3.827 7.037 10.070 1.00 96.25 188 PRO A CA 1
ATOM 1466 C C . PRO A 1 188 ? -4.175 5.892 11.015 1.00 96.25 188 PRO A C 1
ATOM 1468 O O . PRO A 1 188 ? -5.276 5.345 10.954 1.00 96.25 188 PRO A O 1
ATOM 1471 N N . VAL A 1 189 ? -3.246 5.540 11.904 1.00 97.25 189 VAL A N 1
ATOM 1472 C CA . VAL A 1 189 ? -3.522 4.657 13.047 1.00 97.25 189 VAL A CA 1
ATOM 1473 C C . VAL A 1 189 ? -4.198 5.496 14.125 1.00 97.25 189 VAL A C 1
ATOM 1475 O O . VAL A 1 189 ? -3.539 6.291 14.789 1.00 97.25 189 VAL A O 1
ATOM 1478 N N . THR A 1 190 ? -5.511 5.362 14.294 1.00 96.56 190 THR A N 1
ATOM 1479 C CA . THR A 1 190 ? -6.276 6.145 15.281 1.00 96.56 190 THR A CA 1
ATOM 1480 C C . THR A 1 190 ? -6.252 5.509 16.665 1.00 96.56 190 THR A C 1
ATOM 1482 O O . THR A 1 190 ? -6.408 6.208 17.665 1.00 96.56 190 THR A O 1
ATOM 1485 N N . LYS A 1 191 ? -5.977 4.204 16.742 1.00 97.88 191 LYS A N 1
ATOM 1486 C CA . LYS A 1 191 ? -5.791 3.463 17.993 1.00 97.88 191 LYS A CA 1
ATOM 1487 C C . LYS A 1 191 ? -4.794 2.323 17.809 1.00 97.88 191 LYS A C 1
ATOM 1489 O O . LYS A 1 191 ? -4.753 1.712 16.744 1.00 97.88 191 LYS A O 1
ATOM 1494 N N . GLY A 1 192 ? -4.002 2.044 18.843 1.00 97.50 192 GLY A N 1
ATOM 1495 C CA . GLY A 1 192 ? -3.001 0.980 18.835 1.00 97.50 192 GLY A CA 1
ATOM 1496 C C . GLY A 1 192 ? -1.757 1.313 18.002 1.00 97.50 192 GLY A C 1
ATOM 1497 O O . GLY A 1 192 ? -1.331 2.467 17.894 1.00 97.50 192 GLY A O 1
ATOM 1498 N N . GLU A 1 193 ? -1.140 0.277 17.436 1.00 97.88 193 GLU A N 1
ATOM 1499 C CA . GLU A 1 193 ? 0.040 0.384 16.579 1.00 97.88 193 GLU A CA 1
ATOM 1500 C C . GLU A 1 193 ? 0.064 -0.689 15.486 1.00 97.88 193 GLU A C 1
ATOM 1502 O O . GLU A 1 193 ? -0.491 -1.779 15.643 1.00 97.88 193 GLU A O 1
ATOM 1507 N N . LYS A 1 194 ? 0.790 -0.406 14.399 1.00 98.00 194 LYS A N 1
ATOM 1508 C CA . LYS A 1 194 ? 1.184 -1.399 13.393 1.00 98.00 194 LYS A CA 1
ATOM 1509 C C . LYS A 1 194 ? 2.683 -1.349 13.120 1.00 98.00 194 LYS A C 1
ATOM 1511 O O . LYS A 1 194 ? 3.292 -0.277 13.105 1.00 98.00 194 LYS A O 1
ATOM 1516 N N . VAL A 1 195 ? 3.260 -2.511 12.836 1.00 98.50 195 VAL A N 1
ATOM 1517 C CA . VAL A 1 195 ? 4.603 -2.661 12.264 1.00 98.50 195 VAL A CA 1
ATOM 1518 C C . VAL A 1 195 ? 4.456 -3.330 10.907 1.00 98.50 195 VAL A C 1
ATOM 1520 O O . VAL A 1 195 ? 3.848 -4.396 10.802 1.00 98.50 195 VAL A O 1
ATOM 1523 N N . GLY A 1 196 ? 5.002 -2.690 9.880 1.00 97.94 196 GLY A N 1
ATOM 1524 C CA . GLY A 1 196 ? 4.979 -3.157 8.503 1.00 97.94 196 GLY A CA 1
ATOM 1525 C C . GLY A 1 196 ? 6.381 -3.375 7.946 1.00 97.94 196 GLY A C 1
ATOM 1526 O O . GLY A 1 196 ? 7.358 -2.829 8.463 1.00 97.94 196 GLY A O 1
ATOM 1527 N N . MET A 1 197 ? 6.464 -4.158 6.877 1.00 98.44 197 MET A N 1
ATOM 1528 C CA . MET A 1 197 ? 7.683 -4.356 6.102 1.00 98.44 197 MET A CA 1
ATOM 1529 C C . MET A 1 197 ? 7.394 -4.199 4.613 1.00 98.44 197 MET A C 1
ATOM 1531 O O . MET A 1 197 ? 6.569 -4.938 4.075 1.00 98.44 197 MET A O 1
ATOM 1535 N N . ASN A 1 198 ? 8.100 -3.275 3.964 1.00 97.50 198 ASN A N 1
ATOM 1536 C CA . ASN A 1 198 ? 8.130 -3.177 2.510 1.00 97.50 198 ASN A CA 1
ATOM 1537 C C . ASN A 1 198 ? 9.186 -4.134 1.952 1.00 97.50 198 ASN A C 1
ATOM 1539 O O . ASN A 1 198 ? 10.329 -4.156 2.424 1.00 97.50 198 ASN A O 1
ATOM 1543 N N . LEU A 1 199 ? 8.805 -4.892 0.925 1.00 96.94 199 LEU A N 1
ATOM 1544 C CA . LEU A 1 199 ? 9.721 -5.610 0.044 1.00 96.94 199 LEU A CA 1
ATOM 1545 C C . LEU A 1 199 ? 9.469 -5.135 -1.384 1.00 96.94 199 LEU A C 1
ATOM 1547 O O . LEU A 1 199 ? 8.399 -5.391 -1.940 1.00 96.94 199 LEU A O 1
ATOM 1551 N N . TRP A 1 200 ? 10.458 -4.474 -1.974 1.00 96.88 200 TRP A N 1
ATOM 1552 C CA . TRP A 1 200 ? 10.377 -3.999 -3.350 1.00 96.88 200 TRP A CA 1
ATOM 1553 C C . TRP A 1 200 ? 11.167 -4.906 -4.279 1.00 96.88 200 TRP A C 1
ATOM 1555 O O . TRP A 1 200 ? 12.354 -5.169 -4.065 1.00 96.88 200 TRP A O 1
ATOM 1565 N N . VAL A 1 201 ? 10.493 -5.373 -5.325 1.00 94.19 201 VAL A N 1
ATOM 1566 C CA . VAL A 1 201 ? 11.112 -6.079 -6.441 1.00 94.19 201 VAL A CA 1
ATOM 1567 C C . VAL A 1 201 ? 11.520 -5.031 -7.462 1.00 94.19 201 VAL A C 1
ATOM 1569 O O . VAL A 1 201 ? 10.665 -4.341 -8.017 1.00 94.19 201 VAL A O 1
ATOM 1572 N N . LYS A 1 202 ? 12.816 -4.916 -7.730 1.00 91.06 202 LYS A N 1
ATOM 1573 C CA . LYS A 1 202 ? 13.349 -4.086 -8.810 1.00 91.06 202 LYS A CA 1
ATOM 1574 C C . LYS A 1 202 ? 13.508 -4.889 -10.094 1.00 91.06 202 LYS A C 1
ATOM 1576 O O . LYS A 1 202 ? 13.788 -6.088 -10.047 1.00 91.06 202 LYS A O 1
ATOM 1581 N N . ARG A 1 203 ? 13.335 -4.208 -11.225 1.00 89.62 203 ARG A N 1
ATOM 1582 C CA . ARG A 1 203 ? 13.686 -4.678 -12.565 1.00 89.62 203 ARG A CA 1
ATOM 1583 C C . ARG A 1 203 ? 14.651 -3.682 -13.199 1.00 89.62 203 ARG A C 1
ATOM 1585 O O . ARG A 1 203 ? 14.357 -2.489 -13.227 1.00 89.62 203 ARG A O 1
ATOM 1592 N N . ASP A 1 204 ? 15.744 -4.194 -13.738 1.00 87.44 204 ASP A N 1
ATOM 1593 C CA . ASP A 1 204 ? 16.692 -3.459 -14.567 1.00 87.44 204 ASP A CA 1
ATOM 1594 C C . ASP A 1 204 ? 16.141 -3.312 -15.997 1.00 87.44 204 ASP A C 1
ATOM 1596 O O . ASP A 1 204 ? 15.624 -4.270 -16.578 1.00 87.44 204 ASP A O 1
ATOM 1600 N N . PHE A 1 205 ? 16.277 -2.122 -16.579 1.00 83.38 205 PHE A N 1
ATOM 1601 C CA . PHE A 1 205 ? 15.767 -1.768 -17.910 1.00 83.38 205 PHE A CA 1
ATOM 1602 C C . PHE A 1 205 ? 16.869 -1.447 -18.931 1.00 83.38 205 PHE A C 1
ATOM 1604 O O . PHE A 1 205 ? 16.559 -1.178 -20.089 1.00 83.38 205 PHE A O 1
ATOM 1611 N N . GLY A 1 206 ? 18.145 -1.496 -18.542 1.00 72.25 206 GLY A N 1
ATOM 1612 C CA . GLY A 1 206 ? 19.263 -1.266 -19.459 1.00 72.25 206 GLY A CA 1
ATOM 1613 C C . GLY A 1 206 ? 20.526 -0.743 -18.780 1.00 72.25 206 GLY A C 1
ATOM 1614 O O . GLY A 1 206 ? 20.576 -0.638 -17.551 1.00 72.25 206 GLY A O 1
ATOM 1615 N N . TRP A 1 207 ? 21.527 -0.460 -19.617 1.00 58.66 207 TRP A N 1
ATOM 1616 C CA . TRP A 1 207 ? 22.787 0.216 -19.289 1.00 58.66 207 TRP A CA 1
ATOM 1617 C C . TRP A 1 207 ? 22.711 1.676 -19.716 1.00 58.66 207 TRP A C 1
ATOM 1619 O O . TRP A 1 207 ? 22.083 1.920 -20.774 1.00 58.66 207 TRP A O 1
#

Sequence (207 aa):
MTSRALSFLQNLTSPSSPPPFPSSSSVNFTEPLSYYGLESPQLVRYFSHPTPQYYHAHYDHFDYLLPDPTTKSFWHGGEGRLYNRVASFFVYLKASEDIEGGGTNFPLIDFDPKNLDPRTVDSLNRLISNGDIIVKPPKPADTPESQSASEGPLSGLTFNPKAGSAVFWVNLHPSGLGDDRTLHAGLPVTKGEKVGMNLWVKRDFGW

pLDDT: mean 77.86, std 22.54, range [24.81, 98.5]

Foldseek 3Di:
DDDDDDPPDPQQPDLDDDDPPDDPPPDDPVDDPVQKDKDDKDKDKFAPPPHFDKFFWDAQWDQFWDADPVQDDPPPPDRHFTKIFFKKKKAFQDFDPPWDAQWKDQLLAAGDLVSHDPVCSVVVVVCVVVVQKDAAHHDPPPDDPPDGLADDPRHGMIGDRDRGDMDMDTQADPVRHGDSSRGIMGTTGNHTMIMIMMMTMMGTDGD

InterPro domains:
  IPR005123 Oxoglutarate/iron-dependent dioxygenase domain [PS51471] (37-203)
  IPR006620 Prolyl 4-hydroxylase, alpha subunit [SM00702] (1-202)
  IPR044862 Prolyl 4-hydroxylase alpha subunit, Fe(2+) 2OG dioxygenase domain [PF13640] (42-201)
  IPR045054 Prolyl 4-hydroxylase [PTHR10869] (39-202)

Radius of gyration: 18.94 Å; chains: 1; bounding box: 56×46×44 Å